Protein AF-A0A3D4PSI7-F1 (afdb_monomer_lite)

Secondary structure (DSSP, 8-state):
-HHHHHHHHHHTTS-BTTB--SS-HHHHHHHHHHHHHHHHHHHH-PPPPPPPPP-PPP--TT-HHHHHHHHHHHHHHHHHHHHHHHHHHHHHHHHHHHHHHHHHHHHHHHHHHHHHHHHHHHHTTTS-HHHHHHHHHHHHHHHHS-SSSHHHHHHHHHHHHHHHHHHHHHHHHHHHHHHHHHHHHHHTS----PPP-PPPPPP----PPPPP----------------

Structure (mmCIF, N/CA/C/O backbone):
data_AF-A0A3D4PSI7-F1
#
_entry.id   AF-A0A3D4PSI7-F1
#
loop_
_atom_site.group_PDB
_atom_site.id
_atom_site.type_symbol
_atom_site.label_atom_id
_atom_site.label_alt_id
_atom_site.label_comp_id
_atom_site.label_asym_id
_atom_site.label_entity_id
_atom_site.label_seq_id
_atom_site.pdbx_PDB_ins_code
_atom_site.Cartn_x
_atom_site.Cartn_y
_atom_site.Cartn_z
_atom_site.occupancy
_atom_site.B_iso_or_equiv
_atom_site.auth_seq_id
_atom_site.auth_comp_id
_atom_site.auth_asym_id
_atom_site.auth_atom_id
_atom_site.pdbx_PDB_model_num
ATOM 1 N N . ALA A 1 1 ? -0.618 -4.036 12.452 1.00 56.47 1 ALA A N 1
ATOM 2 C CA . ALA A 1 1 ? 0.729 -4.526 12.097 1.00 56.47 1 ALA A CA 1
ATOM 3 C C . ALA A 1 1 ? 1.081 -4.251 10.628 1.00 56.47 1 ALA A C 1
ATOM 5 O O . ALA A 1 1 ? 2.259 -4.139 10.325 1.00 56.47 1 ALA A O 1
ATOM 6 N N . ASP A 1 2 ? 0.106 -4.048 9.733 1.00 79.88 2 ASP A N 1
ATOM 7 C CA . ASP A 1 2 ? 0.377 -3.936 8.289 1.00 79.88 2 ASP A CA 1
ATOM 8 C C . ASP A 1 2 ? 0.838 -2.553 7.799 1.00 79.88 2 ASP A C 1
ATOM 10 O O . ASP A 1 2 ? 1.652 -2.469 6.886 1.00 79.88 2 ASP A O 1
ATOM 14 N N . ALA A 1 3 ? 0.403 -1.458 8.433 1.00 85.56 3 ALA A N 1
ATOM 15 C CA . ALA A 1 3 ? 0.731 -0.102 7.974 1.00 85.56 3 ALA A CA 1
ATOM 16 C C . ALA A 1 3 ? 2.243 0.205 7.989 1.00 85.56 3 ALA A C 1
ATOM 18 O O . ALA A 1 3 ? 2.723 0.932 7.127 1.00 85.56 3 ALA A O 1
ATOM 19 N N . ALA A 1 4 ? 3.001 -0.358 8.937 1.00 88.88 4 ALA A N 1
ATOM 20 C CA . ALA A 1 4 ? 4.453 -0.182 9.003 1.00 88.88 4 ALA A CA 1
ATOM 21 C C . ALA A 1 4 ? 5.169 -0.889 7.840 1.00 88.88 4 ALA A C 1
ATOM 23 O O . ALA A 1 4 ? 6.073 -0.317 7.240 1.00 88.88 4 ALA A O 1
ATOM 24 N N . LEU A 1 5 ? 4.718 -2.095 7.472 1.00 91.75 5 LEU A N 1
ATOM 25 C CA . LEU A 1 5 ? 5.251 -2.826 6.317 1.00 91.75 5 LEU A CA 1
ATOM 26 C C . LEU A 1 5 ? 5.015 -2.053 5.019 1.00 91.75 5 LEU A C 1
ATOM 28 O O . LEU A 1 5 ? 5.928 -1.913 4.208 1.00 91.75 5 LEU A O 1
ATOM 32 N N . ILE A 1 6 ? 3.808 -1.506 4.852 1.00 93.31 6 ILE A N 1
ATOM 33 C CA . ILE A 1 6 ? 3.487 -0.654 3.704 1.00 93.31 6 ILE A CA 1
ATOM 34 C C . ILE A 1 6 ? 4.344 0.604 3.712 1.00 93.31 6 ILE A C 1
ATOM 36 O O . ILE A 1 6 ? 4.914 0.948 2.683 1.00 93.31 6 ILE A O 1
ATOM 40 N N . ARG A 1 7 ? 4.521 1.249 4.869 1.00 94.69 7 ARG A N 1
ATOM 41 C CA . ARG A 1 7 ? 5.368 2.439 4.985 1.00 94.69 7 ARG A CA 1
ATOM 42 C C . ARG A 1 7 ? 6.807 2.182 4.539 1.00 94.69 7 ARG A C 1
ATOM 44 O O . ARG A 1 7 ? 7.380 3.020 3.842 1.00 94.69 7 ARG A O 1
ATOM 51 N N . THR A 1 8 ? 7.373 1.037 4.922 1.00 94.12 8 THR A N 1
ATOM 52 C CA . THR A 1 8 ? 8.700 0.600 4.471 1.00 94.12 8 THR A CA 1
ATOM 53 C C . THR A 1 8 ? 8.719 0.354 2.966 1.00 94.12 8 THR A C 1
ATOM 55 O O . THR A 1 8 ? 9.610 0.865 2.297 1.00 94.12 8 THR A O 1
ATOM 58 N N . ALA A 1 9 ? 7.733 -0.368 2.421 1.00 93.69 9 ALA A N 1
ATOM 59 C CA . ALA A 1 9 ? 7.654 -0.647 0.986 1.00 93.69 9 ALA A CA 1
ATOM 60 C C . ALA A 1 9 ? 7.571 0.641 0.150 1.00 93.69 9 ALA A C 1
ATOM 62 O O . ALA A 1 9 ? 8.340 0.789 -0.798 1.00 93.69 9 ALA A O 1
ATOM 63 N N . LEU A 1 10 ? 6.725 1.599 0.554 1.00 94.06 10 LEU A N 1
ATOM 64 C CA . LEU A 1 10 ? 6.628 2.924 -0.070 1.00 94.06 10 LEU A CA 1
ATOM 65 C C . LEU A 1 10 ? 7.972 3.658 -0.060 1.00 94.06 10 LEU A C 1
ATOM 67 O O . LEU A 1 10 ? 8.367 4.223 -1.072 1.00 94.06 10 LEU A O 1
ATOM 71 N N . GLY A 1 11 ? 8.713 3.592 1.051 1.00 93.19 11 GLY A N 1
ATOM 72 C CA . GLY A 1 11 ? 10.043 4.198 1.142 1.00 93.19 11 GLY A CA 1
ATOM 73 C C . GLY A 1 11 ? 11.009 3.693 0.067 1.00 93.19 11 GLY A C 1
ATOM 74 O O . GLY A 1 11 ? 11.809 4.476 -0.435 1.00 93.19 11 GLY A O 1
ATOM 75 N N . THR A 1 12 ? 10.892 2.424 -0.342 1.00 92.44 12 THR A N 1
ATOM 76 C CA . THR A 1 12 ? 11.763 1.836 -1.375 1.00 92.44 12 THR A CA 1
ATOM 77 C C . THR A 1 12 ? 11.431 2.243 -2.811 1.00 92.44 12 THR A C 1
ATOM 79 O O . THR A 1 12 ? 12.187 1.887 -3.708 1.00 92.44 12 THR A O 1
ATOM 82 N N . LEU A 1 13 ? 10.314 2.941 -3.033 1.00 92.38 13 LEU A N 1
ATOM 83 C CA . LEU A 1 13 ? 9.910 3.448 -4.352 1.00 92.38 13 LEU A CA 1
ATOM 84 C C . LEU A 1 13 ? 10.456 4.850 -4.641 1.00 92.38 13 LEU A C 1
ATOM 86 O O . LEU A 1 13 ? 10.337 5.334 -5.764 1.00 92.38 13 LEU A O 1
ATOM 90 N N . THR A 1 14 ? 11.012 5.504 -3.621 1.00 91.62 14 THR A N 1
ATOM 91 C CA . THR A 1 14 ? 11.607 6.836 -3.737 1.00 91.62 14 THR A CA 1
ATOM 92 C C . THR A 1 14 ? 12.876 6.769 -4.579 1.00 91.62 14 THR A C 1
ATOM 94 O O . THR A 1 14 ? 13.631 5.800 -4.487 1.00 91.62 14 THR A O 1
ATOM 97 N N . GLU A 1 15 ? 13.122 7.825 -5.348 1.00 86.19 15 GLU A N 1
ATOM 98 C CA . GLU A 1 15 ? 14.393 8.046 -6.032 1.00 86.19 15 GLU A CA 1
ATOM 99 C C . GLU A 1 15 ? 15.565 8.074 -5.038 1.00 86.19 15 GLU A C 1
ATOM 101 O O . GLU A 1 15 ? 15.442 8.546 -3.902 1.00 86.19 15 GLU A O 1
ATOM 106 N N . THR A 1 16 ? 16.709 7.561 -5.479 1.00 87.50 16 THR A N 1
ATOM 107 C CA . THR A 1 16 ? 17.983 7.577 -4.754 1.00 87.50 16 THR A CA 1
ATOM 108 C C . THR A 1 16 ? 19.111 7.896 -5.728 1.00 87.50 16 THR A C 1
ATOM 110 O O . THR A 1 16 ? 18.940 7.731 -6.931 1.00 87.50 16 THR A O 1
ATOM 113 N N . ASP A 1 17 ? 20.294 8.250 -5.224 1.00 79.75 17 ASP A N 1
ATOM 114 C CA . ASP A 1 17 ? 21.470 8.521 -6.070 1.00 79.75 17 ASP A CA 1
ATOM 115 C C . ASP A 1 17 ? 21.839 7.346 -7.003 1.00 79.75 17 ASP A C 1
ATOM 117 O O . ASP A 1 17 ? 22.504 7.534 -8.018 1.00 79.75 17 ASP A O 1
ATOM 121 N N . GLU A 1 18 ? 21.407 6.129 -6.661 1.00 79.12 18 GLU A N 1
ATOM 122 C CA . GLU A 1 18 ? 21.691 4.891 -7.394 1.00 79.12 18 GLU A CA 1
ATOM 123 C C . GLU A 1 18 ? 20.503 4.389 -8.234 1.00 79.12 18 GLU A C 1
ATOM 125 O O . GLU A 1 18 ? 20.641 3.392 -8.942 1.00 79.12 18 GLU A O 1
ATOM 130 N N . ARG A 1 19 ? 19.320 5.013 -8.129 1.00 80.69 19 ARG A N 1
ATOM 131 C CA . ARG A 1 19 ? 18.081 4.491 -8.724 1.00 80.69 19 ARG A CA 1
ATOM 132 C C . ARG A 1 19 ? 17.046 5.588 -8.969 1.00 80.69 19 ARG A C 1
ATOM 134 O O . ARG A 1 19 ? 16.676 6.296 -8.033 1.00 80.69 19 ARG A O 1
ATOM 141 N N . SER A 1 20 ? 16.495 5.616 -10.179 1.00 84.38 20 SER A N 1
ATOM 142 C CA . SER A 1 20 ? 15.325 6.420 -10.544 1.00 84.38 20 SER A CA 1
ATOM 143 C C . SER A 1 20 ? 14.089 6.102 -9.687 1.00 84.38 20 SER A C 1
ATOM 145 O O . SER A 1 20 ? 13.966 5.026 -9.097 1.00 84.38 20 SER A O 1
ATOM 147 N N . ALA A 1 21 ? 13.145 7.043 -9.614 1.00 88.44 21 ALA A N 1
ATOM 148 C CA . ALA A 1 21 ? 11.865 6.805 -8.950 1.00 88.44 21 ALA A CA 1
ATOM 149 C C . ALA A 1 21 ? 11.108 5.640 -9.614 1.00 88.44 21 ALA A C 1
ATOM 151 O O . ALA A 1 21 ? 11.014 5.573 -10.832 1.00 88.44 21 ALA A O 1
ATOM 152 N N . ALA A 1 22 ? 10.519 4.753 -8.807 1.00 92.00 22 ALA A N 1
ATOM 153 C CA . ALA A 1 22 ? 9.696 3.637 -9.292 1.00 92.00 22 ALA A CA 1
ATOM 154 C C . ALA A 1 22 ? 8.195 3.875 -9.042 1.00 92.00 22 ALA A C 1
ATOM 156 O O . ALA A 1 22 ? 7.418 2.929 -8.909 1.00 92.00 22 ALA A O 1
ATOM 157 N N . ALA A 1 23 ? 7.788 5.129 -8.864 1.00 94.75 23 ALA A N 1
ATOM 158 C CA . ALA A 1 23 ? 6.402 5.544 -8.703 1.00 94.75 23 ALA A CA 1
ATOM 159 C C . ALA A 1 23 ? 6.274 7.050 -8.963 1.00 94.75 23 ALA A C 1
ATOM 161 O O . ALA A 1 23 ? 7.229 7.804 -8.778 1.00 94.75 23 ALA A O 1
ATOM 162 N N . ASP A 1 24 ? 5.057 7.497 -9.284 1.00 93.75 24 ASP A N 1
ATOM 163 C CA . ASP A 1 24 ? 4.752 8.924 -9.387 1.00 93.75 24 ASP A CA 1
ATOM 164 C C . ASP A 1 24 ? 5.012 9.622 -8.032 1.00 93.75 24 ASP A C 1
ATOM 166 O O . ASP A 1 24 ? 4.416 9.221 -7.022 1.00 93.75 24 ASP A O 1
ATOM 170 N N . PRO A 1 25 ? 5.872 10.660 -7.970 1.00 93.50 25 PRO A N 1
ATOM 171 C CA . PRO A 1 25 ? 6.265 11.274 -6.702 1.00 93.50 25 PRO A CA 1
ATOM 172 C C . PRO A 1 25 ? 5.099 11.890 -5.924 1.00 93.50 25 PRO A C 1
ATOM 174 O O . PRO A 1 25 ? 5.062 11.814 -4.693 1.00 93.50 25 PRO A O 1
ATOM 177 N N . ALA A 1 26 ? 4.125 12.487 -6.620 1.00 94.31 26 ALA A N 1
ATOM 178 C CA . ALA A 1 26 ? 2.974 13.116 -5.979 1.00 94.31 26 ALA A CA 1
ATOM 179 C C . ALA A 1 26 ? 2.028 12.060 -5.386 1.00 94.31 26 ALA A C 1
ATOM 181 O O . ALA A 1 26 ? 1.588 12.189 -4.239 1.00 94.31 26 ALA A O 1
ATOM 182 N N . ALA A 1 27 ? 1.766 10.985 -6.129 1.00 95.62 27 ALA A N 1
ATOM 183 C CA . ALA A 1 27 ? 0.970 9.855 -5.673 1.00 95.62 27 ALA A CA 1
ATOM 184 C C . ALA A 1 27 ? 1.656 9.122 -4.506 1.00 95.62 27 ALA A C 1
ATOM 186 O O . ALA A 1 27 ? 0.996 8.789 -3.518 1.00 95.62 27 ALA A O 1
ATOM 187 N N . LEU A 1 28 ? 2.982 8.940 -4.563 1.00 95.69 28 LEU A N 1
ATOM 188 C CA . LEU A 1 28 ? 3.778 8.343 -3.486 1.00 95.69 28 LEU A CA 1
ATOM 189 C C . LEU A 1 28 ? 3.736 9.188 -2.203 1.00 95.69 28 LEU A C 1
ATOM 191 O O . LEU A 1 28 ? 3.547 8.646 -1.108 1.00 95.69 28 LEU A O 1
ATOM 195 N N . ALA A 1 29 ? 3.866 10.512 -2.318 1.00 95.25 29 ALA A N 1
ATOM 196 C CA . ALA A 1 29 ? 3.770 11.430 -1.184 1.00 95.25 29 ALA A CA 1
ATOM 197 C C . ALA A 1 29 ? 2.371 11.410 -0.541 1.00 95.25 29 ALA A C 1
ATOM 199 O O . ALA A 1 29 ? 2.248 11.378 0.689 1.00 95.25 29 ALA A O 1
ATOM 200 N N . ALA A 1 30 ? 1.315 11.373 -1.361 1.00 95.00 30 ALA A N 1
ATOM 201 C CA . ALA A 1 30 ? -0.064 11.260 -0.891 1.00 95.00 30 ALA A CA 1
ATOM 202 C C . ALA A 1 30 ? -0.315 9.926 -0.165 1.00 95.00 30 ALA A C 1
ATOM 204 O O . ALA A 1 30 ? -0.848 9.920 0.946 1.00 95.00 30 ALA A O 1
ATOM 205 N N . ALA A 1 31 ? 0.136 8.803 -0.735 1.00 96.12 31 ALA A N 1
ATOM 206 C CA . ALA A 1 31 ? 0.030 7.483 -0.112 1.00 96.12 31 ALA A CA 1
ATOM 207 C C . ALA A 1 31 ? 0.795 7.408 1.215 1.00 96.12 31 ALA A C 1
ATOM 209 O O . ALA A 1 31 ? 0.285 6.885 2.206 1.00 96.12 31 ALA A O 1
ATOM 210 N N . THR A 1 32 ? 1.999 7.979 1.255 1.00 96.19 32 THR A N 1
ATOM 211 C CA . THR A 1 32 ? 2.827 8.050 2.464 1.00 96.19 32 THR A CA 1
ATOM 212 C C . THR A 1 32 ? 2.128 8.845 3.564 1.00 96.19 32 THR A C 1
ATOM 214 O O . THR A 1 32 ? 2.002 8.361 4.687 1.00 96.19 32 THR A O 1
ATOM 217 N N . THR A 1 33 ? 1.583 10.015 3.223 1.00 95.75 33 THR A N 1
ATOM 218 C CA . THR A 1 33 ? 0.812 10.854 4.151 1.00 95.75 33 THR A CA 1
ATOM 219 C C . THR A 1 33 ? -0.437 10.130 4.658 1.00 95.75 33 THR A C 1
ATOM 221 O O . THR A 1 33 ? -0.765 10.224 5.838 1.00 95.75 33 THR A O 1
ATOM 224 N N . ALA A 1 34 ? -1.122 9.364 3.803 1.00 95.00 34 ALA A N 1
ATOM 225 C CA . ALA A 1 34 ? -2.276 8.561 4.203 1.00 95.00 34 ALA A CA 1
ATOM 226 C C . ALA A 1 34 ? -1.896 7.439 5.188 1.00 95.00 34 ALA A C 1
ATOM 228 O O . ALA A 1 34 ? -2.625 7.199 6.150 1.00 95.00 34 ALA A O 1
ATOM 229 N N . VAL A 1 35 ? -0.755 6.768 4.981 1.00 95.50 35 VAL A N 1
ATOM 230 C CA . VAL A 1 35 ? -0.234 5.753 5.914 1.00 95.50 35 VAL A CA 1
ATOM 231 C C . VAL A 1 35 ? 0.131 6.382 7.258 1.00 95.50 35 VAL A C 1
ATOM 233 O O . VAL A 1 35 ? -0.298 5.877 8.296 1.00 95.50 35 VAL A O 1
ATOM 236 N N . ASP A 1 36 ? 0.887 7.479 7.243 1.00 94.75 36 ASP A N 1
ATOM 237 C CA . ASP A 1 36 ? 1.349 8.156 8.458 1.00 94.75 36 ASP A CA 1
ATOM 238 C C . ASP A 1 36 ? 0.156 8.739 9.240 1.00 94.75 36 ASP A C 1
ATOM 240 O O . ASP A 1 36 ? 0.053 8.555 10.454 1.00 94.75 36 ASP A O 1
ATOM 244 N N . GLY A 1 37 ? -0.813 9.338 8.541 1.00 93.62 37 GLY A N 1
ATOM 245 C CA . GLY A 1 37 ? -2.059 9.834 9.127 1.00 93.62 37 GLY A CA 1
ATOM 246 C C . GLY A 1 37 ? -2.924 8.726 9.731 1.00 93.62 37 GLY A C 1
ATOM 247 O O . GLY A 1 37 ? -3.454 8.895 10.826 1.00 93.62 37 GLY A O 1
ATOM 248 N N . TYR A 1 38 ? -3.026 7.565 9.076 1.00 94.31 38 TYR A N 1
ATOM 249 C CA . TYR A 1 38 ? -3.733 6.407 9.631 1.00 94.31 38 TYR A CA 1
ATOM 250 C C . TYR A 1 38 ? -3.057 5.878 10.904 1.00 94.31 38 TYR A C 1
ATOM 252 O O . TYR A 1 38 ? -3.738 5.566 11.880 1.00 94.31 38 TYR A O 1
ATOM 260 N N . GLN A 1 39 ? -1.722 5.803 10.926 1.00 93.88 39 GLN A N 1
ATOM 261 C CA . GLN A 1 39 ? -0.978 5.386 12.117 1.00 93.88 39 GLN A CA 1
ATOM 262 C C . GLN A 1 39 ? -1.147 6.373 13.276 1.00 93.88 39 GLN A C 1
ATOM 264 O O . GLN A 1 39 ? -1.395 5.939 14.400 1.00 93.88 39 GLN A O 1
ATOM 269 N N . ALA A 1 40 ? -1.057 7.678 13.003 1.00 92.69 40 ALA A N 1
ATOM 270 C CA . ALA A 1 40 ? -1.271 8.719 14.004 1.00 92.69 40 ALA A CA 1
ATOM 271 C C . ALA A 1 40 ? -2.701 8.672 14.566 1.00 92.69 40 ALA A C 1
ATOM 273 O O . ALA A 1 40 ? -2.881 8.609 15.779 1.00 92.69 40 ALA A O 1
ATOM 274 N N . ALA A 1 41 ? -3.713 8.584 13.699 1.00 90.94 41 ALA A N 1
ATOM 275 C CA . ALA A 1 41 ? -5.111 8.517 14.117 1.00 90.94 41 ALA A CA 1
ATOM 276 C C . ALA A 1 41 ? -5.425 7.258 14.944 1.00 90.94 41 ALA A C 1
ATOM 278 O O . ALA A 1 41 ? -6.186 7.322 15.905 1.00 90.94 41 ALA A O 1
ATOM 279 N N . LEU A 1 42 ? -4.816 6.112 14.616 1.00 91.31 42 LEU A N 1
ATOM 280 C CA . LEU A 1 42 ? -4.928 4.908 15.443 1.00 91.31 42 LEU A CA 1
ATOM 281 C C . LEU A 1 42 ? -4.240 5.054 16.803 1.00 91.31 42 LEU A C 1
ATOM 283 O O . LEU A 1 42 ? -4.727 4.492 17.779 1.00 91.31 42 LEU A O 1
ATOM 287 N N . ALA A 1 43 ? -3.116 5.769 16.875 1.00 89.94 43 ALA A N 1
ATOM 288 C CA . ALA A 1 43 ? -2.425 6.023 18.137 1.00 89.94 43 ALA A CA 1
ATOM 289 C C . ALA A 1 43 ? -3.217 6.974 19.051 1.00 89.94 43 ALA A C 1
ATOM 291 O O . ALA A 1 43 ? -3.137 6.856 20.271 1.00 89.94 43 ALA A O 1
ATOM 292 N N . GLU A 1 44 ? -3.995 7.886 18.466 1.00 89.69 44 GLU A N 1
ATOM 293 C CA . GLU A 1 44 ? -4.881 8.812 19.180 1.00 89.69 44 GLU A CA 1
ATOM 294 C C . GLU A 1 44 ? -6.253 8.208 19.523 1.00 89.69 44 GLU A C 1
ATOM 296 O O . GLU A 1 44 ? -6.979 8.762 20.351 1.00 89.69 44 GLU A O 1
ATOM 301 N N . ALA A 1 45 ? -6.626 7.078 18.913 1.00 87.25 45 ALA A N 1
ATOM 302 C CA . ALA A 1 45 ? -7.912 6.436 19.152 1.00 87.25 45 ALA A CA 1
ATOM 303 C C . ALA A 1 45 ? -8.023 5.955 20.611 1.00 87.25 45 ALA A C 1
ATOM 305 O O . ALA A 1 45 ? -7.408 4.967 21.018 1.00 87.25 45 ALA A O 1
ATOM 306 N N . ALA A 1 46 ? -8.844 6.650 21.400 1.00 82.75 46 ALA A N 1
ATOM 307 C CA . ALA A 1 46 ? -9.118 6.282 22.781 1.00 82.75 46 ALA A CA 1
ATOM 308 C C . ALA A 1 46 ? -9.992 5.021 22.840 1.00 82.75 46 ALA A C 1
ATOM 310 O O . ALA A 1 46 ? -11.076 4.964 22.255 1.00 82.75 46 ALA A O 1
ATOM 311 N N . ILE A 1 47 ? -9.528 4.013 23.579 1.00 84.50 47 ILE A N 1
ATOM 312 C CA . ILE A 1 47 ? -10.350 2.861 23.947 1.00 84.50 47 ILE A CA 1
ATOM 313 C C . ILE A 1 47 ? -11.082 3.243 25.237 1.00 84.50 47 ILE A C 1
ATOM 315 O O . ILE A 1 47 ? -10.402 3.543 26.221 1.00 84.50 47 ILE A O 1
ATOM 319 N N . PRO A 1 48 ? -12.426 3.259 25.251 1.00 83.62 48 PRO A N 1
ATOM 320 C CA . PRO A 1 48 ? -13.170 3.602 26.455 1.00 83.62 48 PRO A CA 1
ATOM 321 C C . PRO A 1 48 ? -12.850 2.621 27.584 1.00 83.62 48 PRO A C 1
ATOM 323 O O . PRO A 1 48 ? -12.646 1.423 27.351 1.00 83.62 48 PRO A O 1
ATOM 326 N N . GLU A 1 49 ? -12.788 3.135 28.811 1.00 86.75 49 GLU A N 1
ATOM 327 C CA . GLU A 1 49 ? -12.539 2.303 29.983 1.00 86.75 49 GLU A CA 1
ATOM 328 C C . GLU A 1 49 ? -13.713 1.349 30.202 1.00 86.75 49 GLU A C 1
ATOM 330 O O . GLU A 1 49 ? -14.882 1.737 30.206 1.00 86.75 49 GLU A O 1
ATOM 335 N N . LEU A 1 50 ? -13.398 0.069 30.394 1.00 85.88 50 LEU A N 1
ATOM 336 C CA . LEU A 1 50 ? -14.415 -0.913 30.733 1.00 85.88 50 LEU A CA 1
ATOM 337 C C . LEU A 1 50 ? -14.905 -0.653 32.164 1.00 85.88 50 LEU A C 1
ATOM 339 O O . LEU A 1 50 ? -14.074 -0.560 33.075 1.00 85.88 50 LEU A O 1
ATOM 343 N N . PRO A 1 51 ? -16.230 -0.605 32.395 1.00 87.62 51 PRO A N 1
ATOM 344 C CA . PRO A 1 51 ? -16.768 -0.552 33.742 1.00 87.62 51 PRO A CA 1
ATOM 345 C C . PRO A 1 51 ? -16.225 -1.713 34.575 1.00 87.62 51 PRO A C 1
ATOM 347 O O . PRO A 1 51 ? -16.077 -2.836 34.082 1.00 87.62 51 PRO A O 1
ATOM 350 N N . ALA A 1 52 ? -15.951 -1.450 35.854 1.00 87.19 52 ALA A N 1
ATOM 351 C CA . ALA A 1 52 ? -15.535 -2.495 36.778 1.00 87.19 52 ALA A CA 1
ATOM 352 C C . ALA A 1 52 ? -16.553 -3.646 36.783 1.00 87.19 52 ALA A C 1
ATOM 354 O O . ALA A 1 52 ? -17.766 -3.417 36.725 1.00 87.19 52 ALA A O 1
ATOM 355 N N . ALA A 1 53 ? -16.048 -4.879 36.875 1.00 86.56 53 ALA A N 1
ATOM 356 C CA . ALA A 1 53 ? -16.895 -6.058 36.957 1.00 86.56 53 ALA A CA 1
ATOM 357 C C . ALA A 1 53 ? -17.901 -5.903 38.106 1.00 86.56 53 ALA A C 1
ATOM 359 O O . ALA A 1 53 ? -17.549 -5.481 39.209 1.00 86.56 53 ALA A O 1
ATOM 360 N N . TYR A 1 54 ? -19.166 -6.221 37.834 1.00 87.31 54 TYR A N 1
ATOM 361 C CA . TYR A 1 54 ? -20.200 -6.136 38.854 1.00 87.31 54 TYR A CA 1
ATOM 362 C C . TYR A 1 54 ? -19.970 -7.200 39.931 1.00 87.31 54 TYR A C 1
ATOM 364 O O . TYR A 1 54 ? -20.006 -8.399 39.651 1.00 87.31 54 TYR A O 1
ATOM 372 N N . GLU A 1 55 ? -19.805 -6.748 41.172 1.00 88.44 55 GLU A N 1
ATOM 373 C CA . GLU A 1 55 ? -19.808 -7.597 42.357 1.00 88.44 55 GLU A CA 1
ATOM 374 C C . GLU A 1 55 ? -21.093 -7.363 43.149 1.00 88.44 55 GLU A C 1
ATOM 376 O O . GLU A 1 55 ? -21.442 -6.235 43.507 1.00 88.44 55 GLU A O 1
ATOM 381 N N . ARG A 1 56 ? -21.824 -8.446 43.421 1.00 86.44 56 ARG A N 1
ATOM 382 C CA . ARG A 1 56 ? -23.062 -8.370 44.193 1.00 86.44 56 ARG A CA 1
ATOM 383 C C . ARG A 1 56 ? -22.733 -8.085 45.659 1.00 86.44 56 ARG A C 1
ATOM 385 O O . ARG A 1 56 ? -22.096 -8.905 46.315 1.00 86.44 56 ARG A O 1
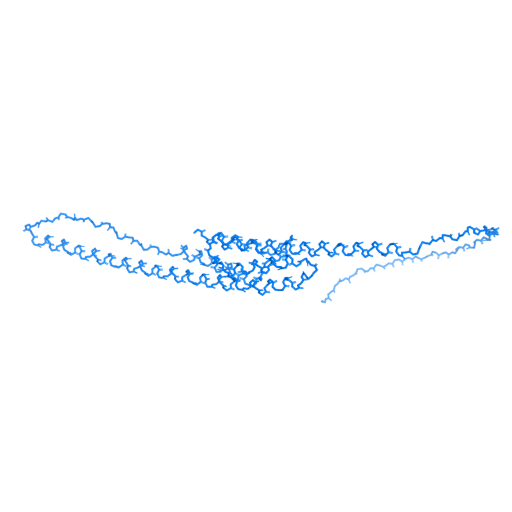ATOM 392 N N . GLY A 1 57 ? -23.210 -6.955 46.175 1.00 86.06 57 GLY A N 1
ATOM 393 C CA . GLY A 1 57 ? -23.136 -6.640 47.602 1.00 86.06 57 GLY A CA 1
ATOM 394 C C . GLY A 1 57 ? -24.011 -7.563 48.460 1.00 86.06 57 GLY A C 1
ATOM 395 O O . GLY A 1 57 ? -24.896 -8.259 47.956 1.00 86.06 57 GLY A O 1
ATOM 396 N N . SER A 1 58 ? -23.785 -7.559 49.774 1.00 86.94 58 SER A N 1
ATOM 397 C CA . SER A 1 58 ? -24.684 -8.217 50.728 1.00 86.94 58 SER A CA 1
ATOM 398 C C . SER A 1 58 ? -26.036 -7.503 50.765 1.00 86.94 58 SER A C 1
ATOM 400 O O . SER A 1 58 ? -26.069 -6.281 50.902 1.00 86.94 58 SER A O 1
ATOM 402 N N . VAL A 1 59 ? -27.133 -8.258 50.697 1.00 89.06 59 VAL A N 1
ATOM 403 C CA . VAL A 1 59 ? -28.504 -7.735 50.790 1.00 89.06 59 VAL A CA 1
ATOM 404 C C . VAL A 1 59 ? -29.169 -8.335 52.023 1.00 89.06 59 VAL A C 1
ATOM 406 O O . VAL A 1 59 ? -29.169 -9.555 52.181 1.00 89.06 59 VAL A O 1
ATOM 409 N N . ASP A 1 60 ? -29.728 -7.494 52.890 1.00 90.44 60 ASP A N 1
ATOM 410 C CA . ASP A 1 60 ? -30.598 -7.950 53.974 1.00 90.44 60 ASP A CA 1
ATOM 411 C C . ASP A 1 60 ? -32.014 -8.155 53.427 1.00 90.44 60 ASP A C 1
ATOM 413 O O . ASP A 1 60 ? -32.779 -7.209 53.245 1.00 90.44 60 ASP A O 1
ATOM 417 N N . GLU A 1 61 ? -32.368 -9.410 53.159 1.00 86.56 61 GLU A N 1
ATOM 418 C CA . GLU A 1 61 ? -33.675 -9.787 52.608 1.00 86.56 61 GLU A CA 1
ATOM 419 C C . GLU A 1 61 ? -34.843 -9.486 53.567 1.00 86.56 61 GLU A C 1
ATOM 421 O O . GLU A 1 61 ? -35.989 -9.387 53.127 1.00 86.56 61 GLU A O 1
ATOM 426 N N . GLY A 1 62 ? -34.570 -9.299 54.865 1.00 91.00 62 GLY A N 1
ATOM 427 C CA . GLY A 1 62 ? -35.562 -8.859 55.849 1.00 91.00 62 GLY A CA 1
ATOM 428 C C . GLY A 1 62 ? -35.875 -7.361 55.778 1.00 91.00 62 GLY A C 1
ATOM 429 O O . GLY A 1 62 ? -36.833 -6.905 56.407 1.00 91.00 62 GLY A O 1
ATOM 430 N N . SER A 1 63 ? -35.097 -6.596 55.006 1.00 93.44 63 SER A N 1
ATOM 431 C CA . SER A 1 63 ? -35.199 -5.147 54.889 1.00 93.44 63 SER A CA 1
ATOM 432 C C . SER A 1 63 ? -35.521 -4.717 53.458 1.00 93.44 63 SER A C 1
ATOM 434 O O . SER A 1 63 ? -34.689 -4.775 52.552 1.00 93.44 63 SER A O 1
ATOM 436 N N . LEU A 1 64 ? -36.732 -4.189 53.252 1.00 93.06 64 LEU A N 1
ATOM 437 C CA . LEU A 1 64 ? -37.145 -3.646 51.952 1.00 93.06 64 LEU A CA 1
ATOM 438 C C . LEU A 1 64 ? -36.255 -2.482 51.486 1.00 93.06 64 LEU A C 1
ATOM 440 O O . LEU A 1 64 ? -36.086 -2.307 50.282 1.00 93.06 64 LEU A O 1
ATOM 444 N N . SER A 1 65 ? -35.669 -1.710 52.410 1.00 92.38 65 SER A N 1
ATOM 445 C CA . SER A 1 65 ? -34.737 -0.640 52.038 1.00 92.38 65 SER A CA 1
ATOM 446 C C . SER A 1 65 ? -33.424 -1.202 51.496 1.00 92.38 65 SER A C 1
ATOM 448 O O . SER A 1 65 ? -32.935 -0.702 50.491 1.00 92.38 65 SER A O 1
ATOM 450 N N . SER A 1 66 ? -32.901 -2.285 52.088 1.00 92.12 66 SER A N 1
ATOM 451 C CA . SER A 1 66 ? -31.677 -2.942 51.606 1.00 92.12 66 SER A CA 1
ATOM 452 C C . SER A 1 66 ? -31.867 -3.547 50.212 1.00 92.12 66 SER A C 1
ATOM 454 O O . SER A 1 66 ? -30.993 -3.426 49.356 1.00 92.12 66 SER A O 1
ATOM 456 N N . VAL A 1 67 ? -33.030 -4.152 49.950 1.00 90.94 67 VAL A N 1
ATOM 457 C CA . VAL A 1 67 ? -33.380 -4.646 48.609 1.00 90.94 67 VAL A CA 1
ATOM 458 C C . VAL A 1 67 ? -33.510 -3.492 47.608 1.00 90.94 67 VAL A C 1
ATOM 460 O O . VAL A 1 67 ? -33.019 -3.614 46.488 1.00 90.94 67 VAL A O 1
ATOM 463 N N . GLY A 1 68 ? -34.132 -2.375 48.005 1.00 91.56 68 GLY A N 1
ATOM 464 C CA . GLY A 1 68 ? -34.246 -1.171 47.175 1.00 91.56 68 GLY A CA 1
ATOM 465 C C . GLY A 1 68 ? -32.882 -0.606 46.769 1.00 91.56 68 GLY A C 1
ATOM 466 O O . GLY A 1 68 ? -32.613 -0.464 45.581 1.00 91.56 68 GLY A O 1
ATOM 467 N N . GLU A 1 69 ? -31.983 -0.404 47.736 1.00 92.31 69 GLU A N 1
ATOM 468 C CA . GLU A 1 69 ? -30.611 0.063 47.484 1.00 92.31 69 GLU A CA 1
ATOM 469 C C . GLU A 1 69 ? -29.847 -0.871 46.534 1.00 92.31 69 GLU A C 1
ATOM 471 O O . GLU A 1 69 ? -29.149 -0.418 45.626 1.00 92.31 69 GLU A O 1
ATOM 476 N N . ALA A 1 70 ? -30.001 -2.188 46.698 1.00 90.62 70 ALA A N 1
ATOM 477 C CA . ALA A 1 70 ? -29.364 -3.160 45.815 1.00 90.62 70 ALA A CA 1
ATOM 478 C C . ALA A 1 70 ? -29.881 -3.070 44.368 1.00 90.62 70 ALA A C 1
ATOM 480 O O . ALA A 1 70 ? -29.094 -3.222 43.430 1.00 90.62 70 ALA A O 1
ATOM 481 N N . ILE A 1 71 ? -31.181 -2.819 44.176 1.00 92.12 71 ILE A N 1
ATOM 482 C CA . ILE A 1 71 ? -31.779 -2.609 42.851 1.00 92.12 71 ILE A CA 1
ATOM 483 C C . ILE A 1 71 ? -31.239 -1.321 42.224 1.00 92.12 71 ILE A C 1
ATOM 485 O O . ILE A 1 71 ? -30.826 -1.356 41.065 1.00 92.12 71 ILE A O 1
ATOM 489 N N . ASP A 1 72 ? -31.180 -0.224 42.980 1.00 93.06 72 ASP A N 1
ATOM 490 C CA . ASP A 1 72 ? -30.681 1.066 42.490 1.00 93.06 72 ASP A CA 1
ATOM 491 C C . ASP A 1 72 ? -29.215 0.965 42.038 1.00 93.06 72 ASP A C 1
ATOM 493 O O . ASP A 1 72 ? -28.853 1.438 40.959 1.00 93.06 72 ASP A O 1
ATOM 497 N N . ILE A 1 73 ? -28.373 0.259 42.803 1.00 91.69 73 ILE A N 1
ATOM 498 C CA . ILE A 1 73 ? -26.973 -0.002 42.431 1.00 91.69 73 ILE A CA 1
ATOM 499 C C . ILE A 1 73 ? -26.888 -0.786 41.117 1.00 91.69 73 ILE A C 1
ATOM 501 O O . ILE A 1 73 ? -26.073 -0.458 40.253 1.00 91.69 73 ILE A O 1
ATOM 505 N N . VAL A 1 74 ? -27.712 -1.824 40.944 1.00 92.75 74 VAL A N 1
ATOM 506 C CA . VAL A 1 74 ? -27.737 -2.611 39.700 1.00 92.75 74 VAL A CA 1
ATOM 507 C C . VAL A 1 74 ? -28.187 -1.753 38.518 1.00 92.75 74 VAL A C 1
ATOM 509 O O . VAL A 1 74 ? -27.571 -1.828 37.458 1.00 92.75 74 VAL A O 1
ATOM 512 N N . GLN A 1 75 ? -29.214 -0.917 38.689 1.00 93.25 75 GLN A N 1
ATOM 513 C CA . GLN A 1 75 ? -29.692 -0.015 37.636 1.00 93.25 75 GLN A CA 1
ATOM 514 C C . GLN A 1 75 ? -28.623 1.003 37.224 1.00 93.25 75 GLN A C 1
ATOM 516 O O . GLN A 1 75 ? -28.409 1.223 36.028 1.00 93.25 75 GLN A O 1
ATOM 521 N N . GLN A 1 76 ? -27.893 1.568 38.190 1.00 91.62 76 GLN A N 1
ATOM 522 C CA . GLN A 1 76 ? -26.763 2.444 37.892 1.00 91.62 76 GLN A CA 1
ATOM 523 C C . GLN A 1 76 ? -25.681 1.696 37.106 1.00 91.62 76 GLN A C 1
ATOM 525 O O . GLN A 1 76 ? -25.202 2.192 36.092 1.00 91.62 76 GLN A O 1
ATOM 530 N N . LYS A 1 77 ? -25.344 0.464 37.507 1.00 90.81 77 LYS A N 1
ATOM 531 C CA . LYS A 1 77 ? -24.344 -0.353 36.804 1.00 90.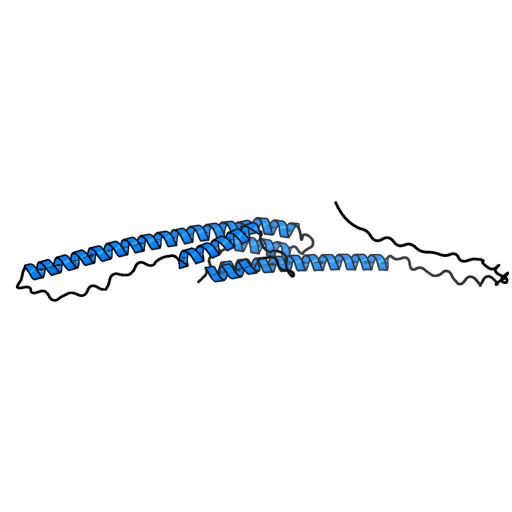81 77 LYS A CA 1
ATOM 532 C C . LYS A 1 77 ? -24.761 -0.723 35.384 1.00 90.81 77 LYS A C 1
ATOM 534 O O . LYS A 1 77 ? -23.909 -0.748 34.504 1.00 90.81 77 LYS A O 1
ATOM 539 N N . MET A 1 78 ? -26.046 -0.983 35.147 1.00 91.69 78 MET A N 1
ATOM 540 C CA . MET A 1 78 ? -26.570 -1.175 33.791 1.00 91.69 78 MET A CA 1
ATOM 541 C C . MET A 1 78 ? -26.390 0.089 32.945 1.00 91.69 78 MET A C 1
ATOM 543 O O . MET A 1 78 ? -25.912 -0.004 31.820 1.00 91.69 78 MET A O 1
ATOM 547 N N . THR A 1 79 ? -26.676 1.262 33.517 1.00 93.50 79 THR A N 1
ATOM 548 C CA . THR A 1 79 ? -26.481 2.555 32.840 1.00 93.50 79 THR A CA 1
ATOM 549 C C . THR A 1 79 ? -25.008 2.797 32.491 1.00 93.50 79 THR A C 1
ATOM 551 O O . THR A 1 79 ? -24.706 3.185 31.365 1.00 93.50 79 THR A O 1
ATOM 554 N N . ASP A 1 80 ? -24.086 2.511 33.418 1.00 90.88 80 ASP A N 1
ATOM 555 C CA . ASP A 1 80 ? -22.638 2.628 33.184 1.00 90.88 80 ASP A CA 1
ATOM 556 C C . ASP A 1 80 ? -22.180 1.711 32.025 1.00 90.88 80 ASP A C 1
ATOM 558 O O . ASP A 1 80 ? -21.373 2.106 31.183 1.00 90.88 80 ASP A O 1
ATOM 562 N N . VAL A 1 81 ? -22.705 0.479 31.963 1.00 92.00 81 VAL A N 1
ATOM 563 C CA . VAL A 1 81 ? -22.398 -0.489 30.894 1.00 92.00 81 VAL A CA 1
ATOM 564 C C . VAL A 1 81 ? -22.956 -0.044 29.547 1.00 92.00 81 VAL A C 1
ATOM 566 O O . VAL A 1 81 ? -22.254 -0.154 28.540 1.00 92.00 81 VAL A O 1
ATOM 569 N N . ASP A 1 82 ? -24.186 0.464 29.512 1.00 93.19 82 ASP A N 1
ATOM 570 C CA . ASP A 1 82 ? -24.802 0.953 28.279 1.00 93.19 82 ASP A CA 1
ATOM 571 C C . ASP A 1 82 ? -24.029 2.150 27.708 1.00 93.19 82 ASP A C 1
ATOM 573 O O . ASP A 1 82 ? -23.740 2.165 26.507 1.00 93.19 82 ASP A O 1
ATOM 577 N N . ALA A 1 83 ? -23.607 3.085 28.567 1.00 91.25 83 ALA A N 1
ATOM 578 C CA . ALA A 1 83 ? -22.766 4.216 28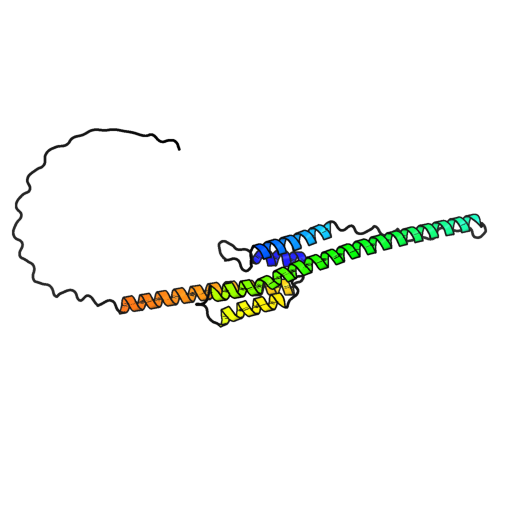.182 1.00 91.25 83 ALA A CA 1
ATOM 579 C C . ALA A 1 83 ? -21.416 3.753 27.605 1.00 91.25 83 ALA A C 1
ATOM 581 O O . ALA A 1 83 ? -21.056 4.130 26.489 1.00 91.25 83 ALA A O 1
ATOM 582 N N . ALA A 1 84 ? -20.707 2.852 28.295 1.00 91.19 84 ALA A N 1
ATOM 583 C CA . ALA A 1 84 ? -19.437 2.311 27.802 1.00 91.19 84 ALA A CA 1
ATOM 584 C C . ALA A 1 84 ? -19.599 1.540 26.476 1.00 91.19 84 ALA A C 1
ATOM 586 O O . ALA A 1 84 ? -18.739 1.596 25.593 1.00 91.19 84 ALA A O 1
ATOM 587 N N . ALA A 1 85 ? -20.715 0.827 26.295 1.00 91.38 85 ALA A N 1
ATOM 588 C CA . ALA A 1 85 ? -21.015 0.140 25.044 1.00 91.38 85 ALA A CA 1
ATOM 589 C C . ALA A 1 85 ? -21.289 1.122 23.891 1.00 91.38 85 ALA A C 1
ATOM 591 O O . ALA A 1 85 ? -20.933 0.836 22.745 1.00 91.38 85 ALA A O 1
ATOM 592 N N . GLU A 1 86 ? -21.932 2.260 24.154 1.00 93.38 86 GLU A N 1
ATOM 593 C CA . GLU A 1 86 ? -22.137 3.329 23.171 1.00 93.38 86 GLU A CA 1
ATOM 594 C C . GLU A 1 86 ? -20.818 4.001 22.770 1.00 93.38 86 GLU A C 1
ATOM 596 O O . GLU A 1 86 ? -20.539 4.142 21.573 1.00 93.38 86 GLU A O 1
ATOM 601 N N . GLU A 1 87 ? -19.959 4.311 23.740 1.00 92.62 87 GLU A N 1
ATOM 602 C CA . GLU A 1 87 ? -18.614 4.834 23.482 1.00 92.62 87 GLU A CA 1
ATOM 603 C C . GLU A 1 87 ? -17.787 3.855 22.642 1.00 92.62 87 GLU A C 1
ATOM 605 O O . GLU A 1 87 ? -17.174 4.247 21.647 1.00 92.62 87 GLU A O 1
ATOM 610 N N . LEU A 1 88 ? -17.835 2.555 22.958 1.00 92.38 88 LEU A N 1
ATOM 611 C CA . LEU A 1 88 ? -17.112 1.535 22.199 1.00 92.38 88 LEU A CA 1
ATOM 612 C C . LEU A 1 88 ? -17.623 1.415 20.757 1.00 92.38 88 LEU A C 1
ATOM 614 O O . LEU A 1 88 ? -16.827 1.259 19.828 1.00 92.38 88 LEU A O 1
ATOM 618 N N . ARG A 1 89 ? -18.942 1.497 20.538 1.00 94.00 89 ARG A N 1
ATOM 619 C CA . ARG A 1 89 ? -19.522 1.516 19.181 1.00 94.00 89 ARG A CA 1
ATOM 620 C C . ARG A 1 89 ? -19.074 2.749 18.403 1.00 94.00 89 ARG A C 1
ATOM 622 O O . ARG A 1 89 ? -18.771 2.633 17.214 1.00 94.00 89 ARG A O 1
ATOM 629 N N . THR A 1 90 ? -18.997 3.899 19.065 1.00 92.62 90 THR A N 1
ATOM 630 C CA . THR A 1 90 ? -18.514 5.150 18.471 1.00 92.62 90 THR A CA 1
ATOM 631 C C . THR A 1 90 ? -17.042 5.036 18.079 1.00 92.62 90 THR A C 1
ATOM 633 O O . THR A 1 90 ? -16.700 5.286 16.924 1.00 92.62 90 THR A O 1
ATOM 636 N N . ALA A 1 91 ? -16.187 4.557 18.988 1.00 91.06 91 ALA A N 1
ATOM 637 C CA . ALA A 1 91 ? -14.767 4.330 18.724 1.00 91.06 91 ALA A CA 1
ATOM 638 C C . ALA A 1 91 ? -14.554 3.340 17.569 1.00 91.06 91 ALA A C 1
ATOM 640 O O . ALA A 1 91 ? -13.773 3.601 16.654 1.00 91.06 91 ALA A O 1
ATOM 641 N N . ARG A 1 92 ? -15.309 2.233 17.546 1.00 93.81 92 ARG A N 1
ATOM 642 C CA . ARG A 1 92 ? -15.275 1.274 16.434 1.00 93.81 92 ARG A CA 1
ATOM 643 C C . ARG A 1 92 ? -15.665 1.922 15.106 1.00 93.81 92 ARG A C 1
ATOM 645 O O . ARG A 1 92 ? -14.970 1.722 14.118 1.00 93.81 92 ARG A O 1
ATOM 652 N N . THR A 1 93 ? -16.745 2.701 15.085 1.00 93.94 93 THR A N 1
ATOM 653 C CA . THR A 1 93 ? -17.210 3.393 13.872 1.00 93.94 93 THR A CA 1
ATOM 654 C C . THR A 1 93 ? -16.148 4.358 13.345 1.00 93.94 93 THR A C 1
ATOM 656 O O . THR A 1 93 ? -15.902 4.405 12.142 1.00 93.94 93 THR A O 1
ATOM 659 N N . ALA A 1 94 ? -15.469 5.083 14.239 1.00 91.06 94 ALA A N 1
ATOM 660 C CA . ALA A 1 94 ? -14.367 5.966 13.870 1.00 91.06 94 ALA A CA 1
ATOM 661 C C . ALA A 1 94 ? -13.185 5.190 13.260 1.00 91.06 94 ALA A C 1
ATOM 663 O O . ALA A 1 94 ? -12.672 5.575 12.212 1.00 91.06 94 ALA A O 1
ATOM 664 N N . VAL A 1 95 ? -12.787 4.066 13.866 1.00 92.31 95 VAL A N 1
ATOM 665 C CA . VAL A 1 95 ? -11.714 3.196 13.347 1.00 92.31 95 VAL A CA 1
ATOM 666 C C . VAL A 1 95 ? -12.077 2.597 11.984 1.00 92.31 95 VAL A C 1
ATOM 668 O O . VAL A 1 95 ? -11.236 2.563 11.085 1.00 92.31 95 VAL A O 1
ATOM 671 N N . ASP A 1 96 ? -13.322 2.155 11.803 1.00 94.12 96 ASP A N 1
ATOM 672 C CA . ASP A 1 96 ? -13.798 1.606 10.531 1.00 94.12 96 ASP A CA 1
ATOM 673 C C . ASP A 1 96 ? -13.768 2.680 9.422 1.00 94.12 96 ASP A C 1
ATOM 675 O O . ASP A 1 96 ? -13.263 2.415 8.328 1.00 94.12 96 ASP A O 1
ATOM 679 N N . ALA A 1 97 ? -14.185 3.916 9.721 1.00 92.88 97 ALA A N 1
ATOM 680 C CA . ALA A 1 97 ? -14.110 5.045 8.787 1.00 92.88 97 ALA A CA 1
ATOM 681 C C . ALA A 1 97 ? -12.661 5.449 8.441 1.00 92.88 97 ALA A C 1
ATOM 683 O O . ALA A 1 97 ? -12.348 5.755 7.283 1.00 92.88 97 ALA A O 1
ATOM 684 N N . LEU A 1 98 ? -11.752 5.415 9.425 1.00 93.19 98 LEU A N 1
ATOM 685 C CA . LEU A 1 98 ? -10.317 5.628 9.204 1.00 93.19 98 LEU A CA 1
ATOM 686 C C . LEU A 1 98 ? -9.746 4.573 8.256 1.00 93.19 98 LEU A C 1
ATOM 688 O O . LEU A 1 98 ? -9.022 4.908 7.317 1.00 93.19 98 LEU A O 1
ATOM 692 N N . LYS A 1 99 ? -10.097 3.301 8.475 1.00 93.81 99 LYS A N 1
ATOM 693 C CA . LYS A 1 99 ? -9.665 2.194 7.622 1.00 93.81 99 LYS A CA 1
ATOM 694 C C . LYS A 1 99 ? -10.188 2.350 6.197 1.00 93.81 99 LYS A C 1
ATOM 696 O O . LYS A 1 99 ? -9.410 2.175 5.265 1.00 93.81 99 LYS A O 1
ATOM 701 N N . GLU A 1 100 ? -11.464 2.685 6.020 1.00 94.88 100 GLU A N 1
ATOM 702 C CA . GLU A 1 100 ? -12.061 2.909 4.698 1.00 94.88 100 GLU A CA 1
ATOM 703 C C . GLU A 1 100 ? -11.313 4.011 3.937 1.00 94.88 100 GLU A C 1
ATOM 705 O O . GLU A 1 100 ? -10.813 3.769 2.835 1.00 94.88 100 GLU A O 1
ATOM 710 N N . THR A 1 101 ? -11.125 5.170 4.576 1.00 93.81 101 THR A N 1
ATOM 711 C CA . THR A 1 101 ? -10.390 6.311 4.007 1.00 93.81 101 THR A CA 1
ATOM 712 C C . THR A 1 101 ? -8.963 5.922 3.620 1.00 93.81 101 THR A C 1
ATOM 714 O O . THR A 1 101 ? -8.528 6.175 2.496 1.00 93.81 101 THR A O 1
ATOM 717 N N . TYR A 1 102 ? -8.245 5.252 4.523 1.00 94.19 102 TYR A N 1
ATOM 718 C CA . TYR A 1 102 ? -6.893 4.754 4.283 1.00 94.19 102 TYR A CA 1
ATOM 719 C C . TYR A 1 102 ? -6.832 3.807 3.075 1.00 94.19 102 TYR A C 1
ATOM 721 O O . TYR A 1 102 ? -6.001 3.981 2.182 1.00 94.19 102 TYR A O 1
ATOM 729 N N . THR A 1 103 ? -7.740 2.830 2.997 1.00 95.50 103 THR A N 1
ATOM 730 C CA . THR A 1 103 ? -7.771 1.877 1.879 1.00 95.50 103 THR A CA 1
ATOM 731 C C . THR A 1 103 ? -8.144 2.523 0.547 1.00 95.50 103 THR A C 1
ATOM 733 O O . THR A 1 103 ? -7.592 2.134 -0.479 1.00 95.50 103 THR A O 1
ATOM 736 N N . ALA A 1 104 ? -9.013 3.537 0.547 1.00 95.75 104 ALA A N 1
ATOM 737 C CA . ALA A 1 104 ? -9.376 4.280 -0.658 1.00 95.75 104 ALA A CA 1
ATOM 738 C C . ALA A 1 104 ? -8.195 5.100 -1.211 1.00 95.75 104 ALA A C 1
ATOM 740 O O . ALA A 1 104 ? -7.967 5.127 -2.424 1.00 95.75 104 ALA A O 1
ATOM 741 N N . GLN A 1 105 ? -7.400 5.718 -0.330 1.00 96.12 105 GLN A N 1
ATOM 742 C CA . GLN A 1 105 ? -6.178 6.430 -0.722 1.00 96.12 105 GLN A CA 1
ATOM 743 C C . GLN A 1 105 ? -5.140 5.473 -1.318 1.00 96.12 105 GLN A C 1
ATOM 745 O O . GLN A 1 105 ? -4.579 5.744 -2.378 1.00 96.12 105 GLN A O 1
ATOM 750 N N . LEU A 1 106 ? -4.946 4.307 -0.697 1.00 96.88 106 LEU A N 1
ATOM 751 C CA . LEU A 1 106 ? -4.063 3.278 -1.244 1.00 96.88 106 LEU A CA 1
ATOM 752 C C . LEU A 1 106 ? -4.547 2.718 -2.587 1.00 96.88 106 LEU A C 1
ATOM 754 O O . LEU A 1 106 ? -3.724 2.443 -3.452 1.00 96.88 106 LEU A O 1
ATOM 758 N N . ALA A 1 107 ? -5.856 2.567 -2.791 1.00 97.19 107 ALA A N 1
ATOM 759 C CA . ALA A 1 107 ? -6.402 2.156 -4.084 1.00 97.19 107 ALA A CA 1
ATOM 760 C C . ALA A 1 107 ? -6.180 3.226 -5.167 1.00 97.19 107 ALA A C 1
ATOM 762 O O . ALA A 1 107 ? -5.855 2.901 -6.306 1.00 97.19 107 ALA A O 1
ATOM 763 N N . THR A 1 108 ? -6.304 4.507 -4.809 1.00 97.38 108 THR A N 1
ATOM 764 C CA . THR A 1 108 ? -5.979 5.624 -5.712 1.00 97.38 108 THR A CA 1
ATOM 765 C C . THR A 1 108 ? -4.507 5.585 -6.120 1.00 97.38 108 THR A C 1
ATOM 767 O O . THR A 1 108 ? -4.204 5.679 -7.306 1.00 97.38 108 THR A O 1
ATOM 770 N N . PHE A 1 109 ? -3.609 5.362 -5.158 1.00 98.06 109 PHE A N 1
ATOM 771 C CA . PHE A 1 109 ? -2.184 5.161 -5.420 1.00 98.06 109 PHE A CA 1
ATOM 772 C C . PHE A 1 109 ? -1.914 3.924 -6.287 1.00 98.06 109 PHE A C 1
ATOM 774 O O . PHE A 1 109 ? -1.153 4.001 -7.240 1.00 98.06 109 PHE A O 1
ATOM 781 N N . ALA A 1 110 ? -2.577 2.793 -6.036 1.00 98.00 110 ALA A N 1
ATOM 782 C CA . ALA A 1 110 ? -2.417 1.590 -6.855 1.00 98.00 110 ALA A CA 1
ATOM 783 C C . ALA A 1 110 ? -2.744 1.847 -8.338 1.00 98.00 110 ALA A C 1
ATOM 785 O O . ALA A 1 110 ? -2.031 1.378 -9.221 1.00 98.00 110 ALA A O 1
ATOM 786 N N . ASN A 1 111 ? -3.778 2.643 -8.619 1.00 97.75 111 ASN A N 1
ATOM 787 C CA . ASN A 1 111 ? -4.175 2.975 -9.988 1.00 97.75 111 ASN A CA 1
ATOM 788 C C . ASN A 1 111 ? -3.173 3.884 -10.724 1.00 97.75 111 ASN A C 1
ATOM 790 O O . ASN A 1 111 ? -3.155 3.872 -11.954 1.00 97.75 111 ASN A O 1
ATOM 794 N N . SER A 1 112 ? -2.321 4.650 -10.026 1.00 97.88 112 SER A N 1
ATOM 795 C CA . SER A 1 112 ? -1.317 5.489 -10.702 1.00 97.88 112 SER A CA 1
ATOM 796 C C . SER A 1 112 ? -0.210 4.666 -11.365 1.00 97.88 112 SER A C 1
ATOM 798 O O . SER A 1 112 ? 0.415 5.140 -12.314 1.00 97.88 112 SER A O 1
ATOM 800 N N . PHE A 1 113 ? 0.006 3.420 -10.922 1.00 98.00 113 PHE A N 1
ATOM 801 C CA . PHE A 1 113 ? 1.026 2.533 -11.488 1.00 98.00 113 PHE A CA 1
ATOM 802 C C . PHE A 1 113 ? 0.755 2.157 -12.940 1.00 98.00 113 PHE A C 1
ATOM 804 O O . PHE A 1 113 ? 1.705 1.953 -13.679 1.00 98.00 113 PHE A O 1
ATOM 811 N N . THR A 1 114 ? -0.503 2.091 -13.384 1.00 97.69 114 THR A N 1
ATOM 812 C CA . THR A 1 114 ? -0.799 1.778 -14.791 1.00 97.69 114 THR A CA 1
ATOM 813 C C . THR A 1 114 ? -0.268 2.863 -15.726 1.00 97.69 114 THR A C 1
ATOM 815 O O . THR A 1 114 ? 0.380 2.551 -16.720 1.00 97.69 114 THR A O 1
ATOM 818 N N . THR A 1 115 ? -0.501 4.135 -15.392 1.00 97.00 115 THR A N 1
ATOM 819 C CA . THR A 1 115 ? 0.006 5.265 -16.182 1.00 97.00 115 THR A CA 1
ATOM 820 C C . THR A 1 115 ? 1.525 5.366 -16.093 1.00 97.00 115 THR A C 1
ATOM 822 O O . THR A 1 115 ? 2.178 5.560 -17.112 1.00 97.00 115 THR A O 1
ATOM 825 N N . HIS A 1 116 ? 2.093 5.190 -14.897 1.00 97.44 116 HIS A N 1
ATOM 826 C CA . HIS A 1 116 ? 3.543 5.218 -14.711 1.00 97.44 116 HIS A CA 1
ATOM 827 C C . HIS A 1 116 ? 4.244 4.100 -15.490 1.00 97.44 116 HIS A C 1
ATOM 829 O O . HIS A 1 116 ? 5.219 4.356 -16.180 1.00 97.44 116 HIS A O 1
ATOM 835 N N . ALA A 1 117 ? 3.733 2.870 -15.427 1.00 98.00 117 ALA A N 1
ATOM 836 C CA . ALA A 1 117 ? 4.287 1.734 -16.156 1.00 98.00 117 ALA A CA 1
ATOM 837 C C . ALA A 1 117 ? 4.263 1.952 -17.671 1.00 98.00 117 ALA A C 1
ATOM 839 O O . ALA A 1 117 ? 5.212 1.585 -18.353 1.00 98.00 117 ALA A O 1
ATOM 840 N N . ALA A 1 118 ? 3.195 2.561 -18.197 1.00 98.12 118 ALA A N 1
ATOM 841 C CA . ALA A 1 118 ? 3.117 2.902 -19.612 1.00 98.12 118 ALA A CA 1
ATOM 842 C C . ALA A 1 118 ? 4.192 3.924 -20.016 1.00 98.12 118 ALA A C 1
ATOM 844 O O . ALA A 1 118 ? 4.817 3.745 -21.056 1.00 98.12 118 ALA A O 1
ATOM 845 N N . ALA A 1 119 ? 4.435 4.945 -19.185 1.00 97.31 119 ALA A N 1
ATOM 846 C CA . ALA A 1 119 ? 5.485 5.935 -19.426 1.00 97.31 119 ALA A CA 1
ATOM 847 C C . ALA A 1 119 ? 6.890 5.309 -19.383 1.00 97.31 119 ALA A C 1
ATOM 849 O O . ALA A 1 119 ? 7.680 5.534 -20.290 1.00 97.31 119 ALA A O 1
ATOM 850 N N . GLU A 1 120 ? 7.164 4.456 -18.392 1.00 97.56 120 GLU A N 1
ATOM 851 C CA . GLU A 1 120 ? 8.420 3.695 -18.292 1.00 97.56 120 GLU A CA 1
ATOM 852 C C . GLU A 1 120 ? 8.659 2.831 -19.538 1.00 97.56 120 GLU A C 1
ATOM 854 O O . GLU A 1 120 ? 9.723 2.842 -20.146 1.00 97.56 120 GLU A O 1
ATOM 859 N N . VAL A 1 121 ? 7.639 2.094 -19.972 1.00 98.19 121 VAL A N 1
ATOM 860 C CA . VAL A 1 121 ? 7.727 1.239 -21.160 1.00 98.19 121 VAL A CA 1
ATOM 861 C C . VAL A 1 121 ? 7.979 2.041 -22.446 1.00 98.19 121 VAL A C 1
ATOM 863 O O . VAL A 1 121 ? 8.671 1.545 -23.335 1.00 98.19 121 VAL A O 1
ATOM 866 N N . GLU A 1 122 ? 7.425 3.250 -22.553 1.00 97.69 122 GLU A N 1
ATOM 867 C CA . GLU A 1 122 ? 7.635 4.157 -23.688 1.00 97.69 122 GLU A CA 1
ATOM 868 C C . GLU A 1 122 ? 9.035 4.791 -23.673 1.00 97.69 122 GLU A C 1
ATOM 870 O O . GLU A 1 122 ? 9.671 4.900 -24.718 1.00 97.69 122 GLU A O 1
ATOM 875 N N . GLU A 1 123 ? 9.538 5.178 -22.500 1.00 97.19 123 GLU A N 1
ATOM 876 C CA . GLU A 1 123 ? 10.858 5.802 -22.350 1.00 97.19 123 GLU A CA 1
ATOM 877 C C . GLU A 1 123 ? 12.009 4.815 -22.615 1.00 97.19 123 GLU A C 1
ATOM 879 O O . GLU A 1 123 ? 12.996 5.161 -23.273 1.00 97.19 123 GLU A O 1
ATOM 884 N N . TYR A 1 124 ? 11.856 3.564 -22.173 1.00 96.75 124 TYR A N 1
ATOM 885 C CA . TYR A 1 124 ? 12.857 2.499 -22.294 1.00 96.75 124 TYR A CA 1
ATOM 886 C C . TYR A 1 124 ? 12.504 1.507 -23.422 1.00 96.75 124 TYR A C 1
ATOM 888 O O . TYR A 1 124 ? 12.418 0.287 -23.237 1.00 96.75 124 TYR A O 1
ATOM 896 N N . GLU A 1 125 ? 12.266 2.039 -24.626 1.00 96.75 125 GLU A N 1
ATOM 897 C CA . GLU A 1 125 ? 11.859 1.263 -25.809 1.00 96.75 125 GLU A CA 1
ATOM 898 C C . GLU A 1 125 ? 12.958 0.343 -26.382 1.00 96.75 125 GLU A C 1
ATOM 900 O O . GLU A 1 125 ? 12.664 -0.544 -27.189 1.00 96.75 125 GLU A O 1
ATOM 905 N N . VAL A 1 126 ? 14.222 0.515 -25.981 1.00 96.94 126 VAL A N 1
ATOM 906 C CA . VAL A 1 126 ? 15.338 -0.297 -26.497 1.00 96.94 126 VAL A CA 1
ATOM 907 C C . VAL A 1 126 ? 15.454 -1.620 -25.736 1.00 96.94 126 VAL A C 1
ATOM 909 O O . VAL A 1 126 ? 15.926 -2.608 -26.29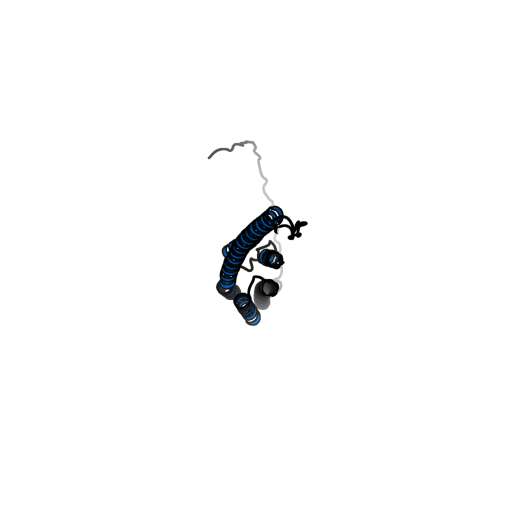8 1.00 96.94 126 VAL A O 1
ATOM 912 N N . ALA A 1 127 ? 14.960 -1.678 -24.496 1.00 97.25 127 ALA A N 1
ATOM 913 C CA . ALA A 1 127 ? 14.881 -2.916 -23.726 1.00 97.25 127 ALA A CA 1
ATOM 914 C C . ALA A 1 127 ? 14.104 -4.036 -24.454 1.00 97.25 127 ALA A C 1
ATOM 916 O O . ALA A 1 127 ? 13.288 -3.801 -25.346 1.00 97.25 127 ALA A O 1
ATOM 917 N N . GLY A 1 128 ? 14.330 -5.287 -24.047 1.00 96.81 128 GLY A N 1
ATOM 918 C CA . GLY A 1 128 ? 13.565 -6.433 -24.551 1.00 96.81 128 GLY A CA 1
ATOM 919 C C . GLY A 1 128 ? 12.076 -6.372 -24.179 1.00 96.81 128 GLY A C 1
ATOM 920 O O . GLY A 1 128 ? 11.708 -5.847 -23.122 1.00 96.81 128 GLY A O 1
ATOM 921 N N . ASP A 1 129 ? 11.220 -6.954 -25.028 1.00 98.19 129 ASP A N 1
ATOM 922 C CA . ASP A 1 129 ? 9.768 -7.044 -24.795 1.00 98.19 129 ASP A CA 1
ATOM 923 C C . ASP A 1 129 ? 9.447 -7.705 -23.446 1.00 98.19 129 ASP A C 1
ATOM 925 O O . ASP A 1 129 ? 8.534 -7.278 -22.744 1.00 98.19 129 ASP A O 1
ATOM 929 N N . GLU A 1 130 ? 10.244 -8.691 -23.024 1.00 98.38 130 GLU A N 1
ATOM 930 C CA . GLU A 1 130 ? 10.062 -9.400 -21.760 1.00 98.38 130 GLU A CA 1
ATOM 931 C C . GLU A 1 130 ? 10.170 -8.496 -20.521 1.00 98.38 130 GLU A C 1
ATOM 933 O O . GLU A 1 130 ? 9.476 -8.733 -19.530 1.00 98.38 130 GLU A O 1
ATOM 938 N N . PHE A 1 131 ? 11.001 -7.449 -20.564 1.00 98.38 131 PHE A N 1
ATOM 939 C CA . PHE A 1 131 ? 11.156 -6.506 -19.452 1.00 98.38 131 PHE A CA 1
ATOM 940 C C . PHE A 1 131 ? 9.996 -5.511 -19.414 1.00 98.38 131 PHE A C 1
ATOM 942 O O . PHE A 1 131 ? 9.439 -5.249 -18.345 1.00 98.38 131 PHE A O 1
ATOM 949 N N . ARG A 1 132 ? 9.568 -5.023 -20.584 1.00 98.56 132 ARG A N 1
ATOM 950 C CA . ARG A 1 132 ? 8.380 -4.168 -20.712 1.00 98.56 132 ARG A CA 1
ATOM 951 C C . ARG A 1 132 ? 7.107 -4.877 -20.250 1.00 98.56 132 ARG A C 1
ATOM 953 O O . ARG A 1 132 ? 6.307 -4.314 -19.494 1.00 98.56 132 ARG A O 1
ATOM 960 N N . ASP A 1 133 ? 6.940 -6.131 -20.660 1.00 98.50 133 ASP A N 1
ATOM 961 C CA . ASP A 1 133 ? 5.826 -6.982 -20.247 1.00 98.50 133 ASP A CA 1
ATOM 962 C C . ASP A 1 133 ? 5.857 -7.231 -18.735 1.00 98.50 133 ASP A C 1
ATOM 964 O O . ASP A 1 133 ? 4.813 -7.178 -18.080 1.00 98.50 133 ASP A O 1
ATOM 968 N N . ALA A 1 134 ? 7.043 -7.447 -18.151 1.00 98.50 134 ALA A N 1
ATOM 969 C CA . ALA A 1 134 ? 7.198 -7.627 -16.709 1.00 98.50 134 ALA A CA 1
ATOM 970 C C . ALA A 1 134 ? 6.774 -6.380 -15.911 1.00 98.50 134 ALA A C 1
ATOM 972 O O . ALA A 1 134 ? 6.056 -6.519 -14.917 1.00 98.50 134 ALA A O 1
ATOM 973 N N . VAL A 1 135 ? 7.153 -5.173 -16.352 1.00 98.50 135 VAL A N 1
ATOM 974 C CA . VAL A 1 135 ? 6.725 -3.904 -15.728 1.00 98.50 135 VAL A CA 1
ATOM 975 C C . VAL A 1 135 ? 5.206 -3.740 -15.816 1.00 98.50 135 VAL A C 1
ATOM 977 O O . VAL A 1 135 ? 4.544 -3.486 -14.805 1.00 98.50 135 VAL A O 1
ATOM 980 N N . THR A 1 136 ? 4.630 -3.985 -16.994 1.00 98.56 136 THR A N 1
ATOM 981 C CA . THR A 1 136 ? 3.178 -3.910 -17.217 1.00 98.56 136 THR A CA 1
ATOM 982 C C . THR A 1 136 ? 2.414 -4.918 -16.349 1.00 98.56 136 THR A C 1
ATOM 984 O O . THR A 1 136 ? 1.417 -4.574 -15.704 1.00 98.56 136 THR A O 1
ATOM 987 N N . ALA A 1 137 ? 2.893 -6.162 -16.273 1.00 98.50 137 ALA A N 1
ATOM 988 C CA . ALA A 1 137 ? 2.294 -7.212 -15.455 1.00 98.50 137 ALA A CA 1
ATOM 989 C C . ALA A 1 137 ? 2.391 -6.900 -13.954 1.00 98.50 137 ALA A C 1
ATOM 991 O O . ALA A 1 137 ? 1.426 -7.114 -13.215 1.00 98.50 137 ALA A O 1
ATOM 992 N N . ALA A 1 138 ? 3.523 -6.363 -13.495 1.00 98.50 138 ALA A N 1
ATOM 993 C CA . ALA A 1 138 ? 3.700 -5.976 -12.101 1.00 98.50 138 ALA A CA 1
ATOM 994 C C . ALA A 1 138 ? 2.793 -4.794 -11.708 1.00 98.50 138 ALA A C 1
ATOM 996 O O . ALA A 1 138 ? 2.208 -4.813 -10.623 1.00 98.50 138 ALA A O 1
ATOM 997 N N . ALA A 1 139 ? 2.587 -3.816 -12.599 1.00 98.44 139 ALA A N 1
ATOM 998 C CA . ALA A 1 139 ? 1.623 -2.734 -12.378 1.00 98.44 139 ALA A CA 1
ATOM 999 C C . ALA A 1 139 ? 0.187 -3.266 -12.266 1.00 98.44 139 ALA A C 1
ATOM 1001 O O . ALA A 1 139 ? -0.551 -2.897 -11.351 1.00 98.44 139 ALA A O 1
ATOM 1002 N N . ALA A 1 140 ? -0.205 -4.187 -13.152 1.00 98.38 140 ALA A N 1
ATOM 1003 C CA . ALA A 1 140 ? -1.511 -4.837 -13.077 1.00 98.38 140 ALA A CA 1
ATOM 1004 C C . ALA A 1 140 ? -1.688 -5.630 -11.767 1.00 98.38 140 ALA A C 1
ATOM 1006 O O . ALA A 1 140 ? -2.765 -5.612 -11.167 1.00 98.38 140 ALA A O 1
ATOM 1007 N N . ALA A 1 141 ? -0.627 -6.286 -11.285 1.00 98.25 141 ALA A N 1
ATOM 1008 C CA . ALA A 1 141 ? -0.642 -7.001 -10.012 1.00 98.25 141 ALA A CA 1
ATOM 1009 C C . ALA A 1 141 ? -0.844 -6.064 -8.808 1.00 98.25 141 ALA A C 1
ATOM 1011 O O . ALA A 1 141 ? -1.557 -6.438 -7.874 1.00 98.25 141 ALA A O 1
ATOM 1012 N N . ILE A 1 142 ? -0.278 -4.850 -8.835 1.00 98.19 142 ILE A N 1
ATOM 1013 C CA . ILE A 1 142 ? -0.523 -3.816 -7.816 1.00 98.19 142 ILE A CA 1
ATOM 1014 C C . ILE A 1 142 ? -2.005 -3.431 -7.777 1.00 98.19 142 ILE A C 1
ATOM 1016 O O . ILE A 1 142 ? -2.599 -3.425 -6.703 1.00 98.19 142 ILE A O 1
ATOM 1020 N N . VAL A 1 143 ? -2.626 -3.176 -8.932 1.00 98.00 143 VAL A N 1
ATOM 1021 C CA . VAL A 1 143 ? -4.055 -2.816 -9.012 1.00 98.00 143 VAL A CA 1
ATOM 1022 C C . VAL A 1 143 ? -4.955 -3.956 -8.517 1.00 98.00 143 VAL A C 1
ATOM 1024 O O . VAL A 1 143 ? -5.965 -3.718 -7.855 1.00 98.00 143 VAL A O 1
ATOM 1027 N N . ALA A 1 144 ? -4.585 -5.206 -8.800 1.00 97.38 144 ALA A N 1
ATOM 1028 C CA . ALA A 1 144 ? -5.343 -6.385 -8.383 1.00 97.38 144 ALA A CA 1
ATOM 1029 C C . ALA A 1 144 ? -5.155 -6.763 -6.899 1.00 97.38 144 ALA A C 1
ATOM 1031 O O . ALA A 1 144 ? -5.916 -7.583 -6.378 1.00 97.38 144 ALA A O 1
ATOM 1032 N N . THR A 1 145 ? -4.156 -6.196 -6.214 1.00 96.75 145 THR A N 1
ATOM 1033 C CA . THR A 1 145 ? -3.774 -6.589 -4.852 1.00 96.75 145 THR A CA 1
ATOM 1034 C C . THR A 1 145 ? -4.063 -5.466 -3.856 1.00 96.75 145 THR A C 1
ATOM 1036 O O . THR A 1 145 ? -3.502 -4.380 -3.977 1.00 96.75 145 THR A O 1
ATOM 1039 N N . PRO A 1 146 ? -4.863 -5.708 -2.799 1.00 95.06 146 PRO A N 1
ATOM 1040 C CA . PRO A 1 146 ? -5.030 -4.732 -1.730 1.00 95.06 146 PRO A CA 1
ATOM 1041 C C . PRO A 1 146 ? -3.683 -4.341 -1.106 1.00 95.06 146 PRO A C 1
ATOM 1043 O O . PRO A 1 146 ? -2.970 -5.174 -0.540 1.00 95.06 146 PRO A O 1
ATOM 1046 N N . LEU A 1 147 ? -3.347 -3.051 -1.182 1.00 95.69 147 LEU A N 1
ATOM 1047 C CA . LEU A 1 147 ? -2.069 -2.524 -0.698 1.00 95.69 147 LEU A CA 1
ATOM 1048 C C . LEU A 1 147 ? -1.989 -2.372 0.825 1.00 95.69 147 LEU A C 1
ATOM 1050 O O . LEU A 1 147 ? -1.008 -1.852 1.326 1.00 95.69 147 LEU A O 1
ATOM 1054 N N . ASN A 1 148 ? -2.991 -2.801 1.589 1.00 92.62 148 ASN A N 1
ATOM 1055 C CA . ASN A 1 148 ? -3.045 -2.660 3.047 1.00 92.62 148 ASN A CA 1
ATOM 1056 C C . ASN A 1 148 ? -2.516 -3.896 3.804 1.00 92.62 148 ASN A C 1
ATOM 1058 O O . ASN A 1 148 ? -2.920 -4.136 4.941 1.00 92.62 148 ASN A O 1
ATOM 1062 N N . GLY A 1 149 ? -1.637 -4.692 3.185 1.00 93.00 149 GLY A N 1
ATOM 1063 C CA . GLY A 1 149 ? -1.113 -5.933 3.761 1.00 93.00 149 GLY A CA 1
ATOM 1064 C C . GLY A 1 149 ? 0.181 -6.424 3.111 1.00 93.00 149 GLY A C 1
ATOM 1065 O O . GLY A 1 149 ? 0.681 -5.844 2.149 1.00 93.00 149 GLY A O 1
ATOM 1066 N N . ALA A 1 150 ? 0.717 -7.538 3.617 1.00 94.56 150 ALA A N 1
ATOM 1067 C CA . ALA A 1 150 ? 1.993 -8.102 3.161 1.00 94.56 150 ALA A CA 1
ATOM 1068 C C . ALA A 1 150 ? 2.032 -8.427 1.653 1.00 94.56 150 ALA A C 1
ATOM 1070 O O . ALA A 1 150 ? 3.053 -8.204 1.007 1.00 94.56 150 ALA A O 1
ATOM 1071 N N . ALA A 1 151 ? 0.921 -8.904 1.081 1.00 95.38 151 ALA A N 1
ATOM 1072 C CA . ALA A 1 151 ? 0.817 -9.149 -0.360 1.00 95.38 151 ALA A CA 1
ATOM 1073 C C . ALA A 1 151 ? 0.980 -7.854 -1.176 1.00 95.38 151 ALA A C 1
ATOM 1075 O O . ALA A 1 151 ? 1.675 -7.848 -2.186 1.00 95.38 151 ALA A O 1
ATOM 1076 N N . GLY A 1 152 ? 0.410 -6.746 -0.694 1.00 95.56 152 GLY A N 1
ATOM 1077 C CA . GLY A 1 152 ? 0.588 -5.424 -1.286 1.00 95.56 152 GLY A CA 1
ATOM 1078 C C . GLY A 1 152 ? 2.037 -4.942 -1.234 1.00 95.56 152 GLY A C 1
ATOM 1079 O O . GLY A 1 152 ? 2.577 -4.516 -2.249 1.00 95.56 152 GLY A O 1
ATOM 1080 N N . ALA A 1 153 ? 2.706 -5.084 -0.084 1.00 96.19 153 ALA A N 1
ATOM 1081 C CA . ALA A 1 153 ? 4.133 -4.763 0.042 1.00 96.19 153 ALA A CA 1
ATOM 1082 C C . ALA A 1 153 ? 5.002 -5.571 -0.940 1.00 96.19 153 ALA A C 1
ATOM 1084 O O . ALA A 1 153 ? 5.927 -5.033 -1.555 1.00 96.19 153 ALA A O 1
ATOM 1085 N N . ALA A 1 154 ? 4.690 -6.860 -1.107 1.00 96.31 154 ALA A N 1
ATOM 1086 C CA . ALA A 1 154 ? 5.369 -7.723 -2.066 1.00 96.31 154 ALA A CA 1
ATOM 1087 C C . ALA A 1 154 ? 5.115 -7.279 -3.517 1.00 96.31 154 ALA A C 1
ATOM 1089 O O . ALA A 1 154 ? 6.061 -7.242 -4.299 1.00 96.31 154 ALA A O 1
ATOM 1090 N N . ALA A 1 155 ? 3.885 -6.884 -3.862 1.00 97.81 155 ALA A N 1
ATOM 1091 C CA . ALA A 1 155 ? 3.548 -6.365 -5.189 1.00 97.81 155 ALA A CA 1
ATOM 1092 C C . ALA A 1 155 ? 4.310 -5.068 -5.519 1.00 97.81 155 ALA A C 1
ATOM 1094 O O . ALA A 1 155 ? 4.905 -4.973 -6.590 1.00 97.81 155 ALA A O 1
ATOM 1095 N N . LEU A 1 156 ? 4.383 -4.114 -4.579 1.00 97.44 156 LEU A N 1
ATOM 1096 C CA . LEU A 1 156 ? 5.178 -2.885 -4.739 1.00 97.44 156 LEU A CA 1
ATOM 1097 C C . LEU A 1 156 ? 6.667 -3.195 -4.955 1.00 97.44 156 LEU A C 1
ATOM 1099 O O . LEU A 1 156 ? 7.311 -2.621 -5.829 1.00 97.44 156 LEU A O 1
ATOM 1103 N N . THR A 1 157 ? 7.207 -4.148 -4.190 1.00 96.69 157 THR A N 1
ATOM 1104 C CA . THR A 1 157 ? 8.604 -4.590 -4.332 1.00 96.69 157 THR A CA 1
ATOM 1105 C C . THR A 1 157 ? 8.854 -5.245 -5.693 1.00 96.69 157 THR A C 1
ATOM 1107 O O . THR A 1 157 ? 9.886 -4.996 -6.313 1.00 96.69 157 THR A O 1
ATOM 1110 N N . ALA A 1 158 ? 7.924 -6.079 -6.166 1.00 97.62 158 ALA A N 1
ATOM 1111 C CA . ALA A 1 158 ? 8.024 -6.740 -7.463 1.00 97.62 158 ALA A CA 1
ATOM 1112 C C . ALA A 1 158 ? 8.001 -5.731 -8.618 1.00 97.62 158 ALA A C 1
ATOM 1114 O O . ALA A 1 158 ? 8.818 -5.847 -9.527 1.00 97.62 158 ALA A O 1
ATOM 1115 N N . TYR A 1 159 ? 7.129 -4.721 -8.550 1.00 98.25 159 TYR A N 1
ATOM 1116 C CA . TYR A 1 159 ? 7.093 -3.643 -9.537 1.00 98.25 159 TYR A CA 1
ATOM 1117 C C . TYR A 1 159 ? 8.395 -2.851 -9.578 1.00 98.25 159 TYR A C 1
ATOM 1119 O O . TYR A 1 159 ? 8.981 -2.712 -10.645 1.00 98.25 159 TYR A O 1
ATOM 1127 N N . ARG A 1 160 ? 8.903 -2.422 -8.416 1.00 97.19 160 ARG A N 1
ATOM 1128 C CA . ARG A 1 160 ? 10.203 -1.744 -8.329 1.00 97.19 160 ARG A CA 1
ATOM 1129 C C . ARG A 1 160 ? 11.313 -2.561 -8.992 1.00 97.19 160 ARG A C 1
ATOM 1131 O O . ARG A 1 160 ? 12.062 -2.037 -9.800 1.00 97.19 160 ARG A O 1
ATOM 1138 N N . ASN A 1 161 ? 11.401 -3.854 -8.676 1.00 96.69 161 ASN A N 1
ATOM 1139 C CA . ASN A 1 161 ? 12.420 -4.725 -9.266 1.00 96.69 161 ASN A CA 1
ATOM 1140 C C . ASN A 1 161 ? 12.259 -4.875 -10.787 1.00 96.69 161 ASN A C 1
ATOM 1142 O O . ASN A 1 161 ? 13.258 -5.037 -11.480 1.00 96.69 161 ASN A O 1
ATOM 1146 N N . ALA A 1 162 ? 11.026 -4.857 -11.302 1.00 98.06 162 ALA A N 1
ATOM 1147 C CA . ALA A 1 162 ? 10.774 -4.899 -12.739 1.00 98.06 162 ALA A CA 1
ATOM 1148 C C . ALA A 1 162 ? 11.235 -3.605 -13.430 1.00 98.06 162 ALA A C 1
ATOM 1150 O O . ALA A 1 162 ? 11.855 -3.689 -14.484 1.00 98.06 162 ALA A O 1
ATOM 1151 N N . VAL A 1 163 ? 10.992 -2.437 -12.820 1.00 97.56 163 VAL A N 1
ATOM 1152 C CA . VAL A 1 163 ? 11.477 -1.135 -13.318 1.00 97.56 163 VAL A CA 1
ATOM 1153 C C . VAL A 1 163 ? 13.009 -1.086 -13.313 1.00 97.56 163 VAL A C 1
ATOM 1155 O O . VAL A 1 163 ? 13.607 -0.799 -14.344 1.00 97.5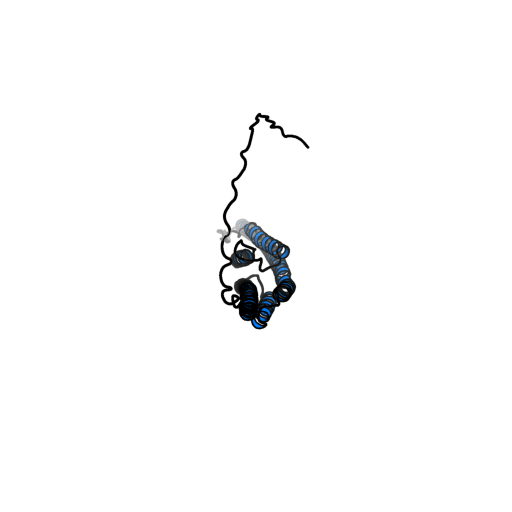6 163 VAL A O 1
ATOM 1158 N N . ASP A 1 164 ? 13.655 -1.490 -12.214 1.00 96.38 164 ASP A N 1
ATOM 1159 C CA . ASP A 1 164 ? 15.124 -1.574 -12.137 1.00 96.38 164 ASP A CA 1
ATOM 1160 C C . ASP A 1 164 ? 15.707 -2.471 -13.249 1.00 96.38 164 ASP A C 1
ATOM 1162 O O . ASP A 1 164 ? 16.721 -2.146 -13.874 1.00 96.38 164 ASP A O 1
ATOM 1166 N N . ALA A 1 165 ? 15.066 -3.619 -13.496 1.00 97.00 165 ALA A N 1
ATOM 1167 C CA . ALA A 1 165 ? 15.479 -4.551 -14.539 1.00 97.00 165 ALA A CA 1
ATOM 1168 C C . ALA A 1 165 ? 15.283 -3.968 -15.946 1.00 97.00 165 ALA A C 1
ATOM 1170 O O . ALA A 1 165 ? 16.149 -4.167 -16.795 1.00 97.00 165 ALA A O 1
ATOM 1171 N N . LEU A 1 166 ? 14.191 -3.230 -16.181 1.00 97.69 166 LEU A N 1
ATOM 1172 C CA . LEU A 1 166 ? 13.936 -2.521 -17.436 1.00 97.69 166 LEU A CA 1
ATOM 1173 C C . LEU A 1 166 ? 15.034 -1.486 -17.713 1.00 97.69 166 LEU A C 1
ATOM 1175 O O . LEU A 1 166 ? 15.622 -1.505 -18.791 1.00 97.69 166 LEU A O 1
ATOM 1179 N N . HIS A 1 167 ? 15.353 -0.639 -16.730 1.00 96.75 167 HIS A N 1
ATOM 1180 C CA . HIS A 1 167 ? 16.387 0.397 -16.861 1.00 96.75 167 HIS A CA 1
ATOM 1181 C C . HIS A 1 167 ? 17.761 -0.206 -17.145 1.00 96.75 167 HIS A C 1
ATOM 1183 O O . HIS A 1 167 ? 18.481 0.268 -18.022 1.00 96.75 167 HIS A O 1
ATOM 1189 N N . THR A 1 168 ? 18.108 -1.281 -16.431 1.00 96.19 168 THR A N 1
ATOM 1190 C CA . THR A 1 168 ? 19.379 -1.992 -16.630 1.00 96.19 168 THR A CA 1
ATOM 1191 C C . THR A 1 168 ? 19.454 -2.598 -18.033 1.00 96.19 168 THR A C 1
ATOM 1193 O O . THR A 1 168 ? 20.451 -2.417 -18.724 1.00 96.19 168 THR A O 1
ATOM 1196 N N . ALA A 1 169 ? 18.390 -3.273 -18.483 1.00 96.62 169 ALA A N 1
ATOM 1197 C CA . ALA A 1 169 ? 18.352 -3.909 -19.798 1.00 96.62 169 ALA A CA 1
ATOM 1198 C C . ALA A 1 169 ? 18.419 -2.895 -20.951 1.00 96.62 169 ALA A C 1
ATOM 1200 O O . ALA A 1 169 ? 19.109 -3.141 -21.938 1.00 96.62 169 ALA A O 1
ATOM 1201 N N . ASP A 1 170 ? 17.729 -1.757 -20.828 1.00 96.94 170 ASP A N 1
ATOM 1202 C CA . ASP A 1 170 ? 17.794 -0.676 -21.816 1.00 96.94 170 ASP A CA 1
ATOM 1203 C C . ASP A 1 170 ? 19.208 -0.086 -21.902 1.00 96.94 170 ASP A C 1
ATOM 1205 O O . ASP A 1 170 ? 19.753 0.070 -22.997 1.00 96.94 170 ASP A O 1
ATOM 1209 N N . HIS A 1 171 ? 19.837 0.178 -20.751 1.00 95.69 171 HIS A N 1
ATOM 1210 C CA . HIS A 1 171 ? 21.205 0.686 -20.695 1.00 95.69 171 HIS A CA 1
ATOM 1211 C C . HIS A 1 171 ? 22.205 -0.283 -21.339 1.00 95.69 171 HIS A C 1
ATOM 1213 O O . HIS A 1 171 ? 22.975 0.127 -22.210 1.00 95.69 171 HIS A O 1
ATOM 1219 N N . ASP A 1 172 ? 22.164 -1.563 -20.959 1.00 95.88 172 ASP A N 1
ATOM 1220 C CA . ASP A 1 172 ? 23.059 -2.595 -21.488 1.00 95.88 172 ASP A CA 1
ATOM 1221 C C . ASP A 1 172 ? 22.920 -2.737 -23.013 1.00 95.88 172 ASP A C 1
ATOM 1223 O O . ASP A 1 172 ? 23.918 -2.845 -23.733 1.00 95.88 172 ASP A O 1
ATOM 1227 N N . GLU A 1 173 ? 21.690 -2.694 -23.532 1.00 95.50 173 GLU A N 1
ATOM 1228 C CA . GLU A 1 173 ? 21.438 -2.792 -24.970 1.00 95.50 173 GLU A CA 1
ATOM 1229 C C . GLU A 1 173 ? 21.932 -1.549 -25.722 1.00 95.50 173 GLU A C 1
ATOM 1231 O O . GLU A 1 173 ? 22.571 -1.676 -26.769 1.00 95.50 173 GLU A O 1
ATOM 1236 N N . ARG A 1 174 ? 21.725 -0.343 -25.175 1.00 94.88 174 ARG A N 1
ATOM 1237 C CA . ARG A 1 174 ? 22.271 0.895 -25.758 1.00 94.88 174 ARG A CA 1
ATOM 1238 C C . ARG A 1 174 ? 23.794 0.869 -25.826 1.00 94.88 174 ARG A C 1
ATOM 1240 O O . ARG A 1 174 ? 24.350 1.212 -26.870 1.00 94.88 174 ARG A O 1
ATOM 1247 N N . VAL A 1 175 ? 24.457 0.432 -24.754 1.00 96.12 175 VAL A N 1
ATOM 1248 C CA . VAL A 1 175 ? 25.920 0.282 -24.718 1.00 96.12 175 VAL A CA 1
ATOM 1249 C C . VAL A 1 175 ? 26.375 -0.718 -25.782 1.00 96.12 175 VAL A C 1
ATOM 1251 O O . VAL A 1 175 ? 27.280 -0.419 -26.559 1.00 96.12 175 VAL A O 1
ATOM 1254 N N . ARG A 1 176 ? 25.702 -1.870 -25.900 1.00 95.50 176 ARG A N 1
ATOM 1255 C CA . ARG A 1 176 ? 26.020 -2.876 -26.925 1.00 95.50 176 ARG A CA 1
ATOM 1256 C C . ARG A 1 176 ? 25.901 -2.322 -28.348 1.00 95.50 176 ARG A C 1
ATOM 1258 O O . ARG A 1 176 ? 26.779 -2.576 -29.174 1.00 95.50 176 ARG A O 1
ATOM 1265 N N . ILE A 1 177 ? 24.832 -1.577 -28.633 1.00 94.88 177 ILE A N 1
ATOM 1266 C CA . ILE A 1 177 ? 24.606 -0.938 -29.938 1.00 94.88 177 ILE A CA 1
ATOM 1267 C C . ILE A 1 177 ? 25.715 0.080 -30.239 1.00 94.88 177 ILE A C 1
ATOM 1269 O O . ILE A 1 177 ? 26.218 0.130 -31.363 1.00 94.88 177 ILE A O 1
ATOM 1273 N N . GLU A 1 178 ? 26.125 0.879 -29.250 1.00 94.94 178 GLU A N 1
ATOM 1274 C CA . GLU A 1 178 ? 27.208 1.853 -29.407 1.00 94.94 178 GLU A CA 1
ATOM 1275 C C . GLU A 1 178 ? 28.560 1.175 -29.680 1.00 94.94 178 GLU A C 1
ATOM 1277 O O . GLU A 1 178 ? 29.257 1.562 -30.623 1.00 94.94 178 GLU A O 1
ATOM 1282 N N . GLU A 1 179 ? 28.898 0.122 -28.932 1.00 95.06 179 GLU A N 1
ATOM 1283 C CA . GLU A 1 179 ? 30.123 -0.661 -29.133 1.00 95.06 179 GLU A CA 1
ATOM 1284 C C . GLU A 1 179 ? 30.165 -1.348 -30.506 1.00 95.06 179 GLU A C 1
ATOM 1286 O O . GLU A 1 179 ? 31.217 -1.421 -31.150 1.00 95.06 179 GLU A O 1
ATOM 1291 N N . GLU A 1 180 ? 29.032 -1.874 -30.983 1.00 93.75 180 GLU A N 1
ATOM 1292 C CA . GLU A 1 180 ? 28.944 -2.466 -32.318 1.00 93.75 180 GLU A CA 1
ATOM 1293 C C . GLU A 1 180 ? 29.120 -1.406 -33.410 1.00 93.75 180 GLU A C 1
ATOM 1295 O O . GLU A 1 180 ? 29.919 -1.603 -34.331 1.00 93.75 180 GLU A O 1
ATOM 1300 N N . ALA A 1 181 ? 28.481 -0.243 -33.259 1.00 93.25 181 ALA A N 1
ATOM 1301 C CA . ALA A 1 181 ? 28.656 0.879 -34.172 1.00 93.25 181 ALA A CA 1
ATOM 1302 C C . ALA A 1 181 ? 30.105 1.403 -34.185 1.00 93.25 181 ALA A C 1
ATOM 1304 O O . ALA A 1 181 ? 30.621 1.769 -35.244 1.00 93.25 181 ALA A O 1
ATOM 1305 N N . GLU A 1 182 ? 30.793 1.440 -33.040 1.00 93.06 182 GLU A N 1
ATOM 1306 C CA . GLU A 1 182 ? 32.211 1.805 -32.975 1.00 93.06 182 GLU A CA 1
ATOM 1307 C C . GLU A 1 182 ? 33.092 0.775 -33.690 1.00 93.06 182 GLU A C 1
ATOM 1309 O O . GLU A 1 182 ? 33.905 1.145 -34.542 1.00 93.06 182 GLU A O 1
ATOM 1314 N N . ARG A 1 183 ? 32.865 -0.520 -33.448 1.00 92.12 183 ARG A N 1
ATOM 1315 C CA . ARG A 1 183 ? 33.591 -1.608 -34.118 1.00 92.12 183 ARG A CA 1
ATOM 1316 C C . ARG A 1 183 ? 33.410 -1.574 -35.636 1.00 92.12 183 ARG A C 1
ATOM 1318 O O . ARG A 1 183 ? 34.365 -1.797 -36.381 1.00 92.12 183 ARG A O 1
ATOM 1325 N N . GLU A 1 184 ? 32.207 -1.274 -36.120 1.00 91.38 184 GLU A N 1
ATOM 1326 C CA . GLU A 1 184 ? 31.952 -1.086 -37.550 1.00 91.38 184 GLU A CA 1
ATOM 1327 C C . GLU A 1 184 ? 32.693 0.130 -38.120 1.00 91.38 184 GLU A C 1
ATOM 1329 O O . GLU A 1 184 ? 33.266 0.041 -39.211 1.00 91.38 184 GLU A O 1
ATOM 1334 N N . ARG A 1 185 ? 32.746 1.254 -37.389 1.00 90.44 185 ARG A N 1
ATOM 1335 C CA . ARG A 1 185 ? 33.527 2.438 -37.795 1.00 90.44 185 ARG A CA 1
ATOM 1336 C C . ARG A 1 185 ? 35.019 2.131 -37.861 1.00 90.44 185 ARG A C 1
ATOM 1338 O O . ARG A 1 185 ? 35.674 2.571 -38.804 1.00 90.44 185 ARG A O 1
ATOM 1345 N N . GLU A 1 186 ? 35.560 1.382 -36.903 1.00 89.06 186 GLU A N 1
ATOM 1346 C CA . GLU A 1 186 ? 36.964 0.962 -36.910 1.00 89.06 186 GLU A CA 1
ATOM 1347 C C . GLU A 1 186 ? 37.277 0.009 -38.067 1.00 89.06 186 GLU A C 1
ATOM 1349 O O . GLU A 1 186 ? 38.262 0.214 -38.778 1.00 89.06 186 GLU A O 1
ATOM 1354 N N . ASN A 1 187 ? 36.413 -0.977 -38.319 1.00 86.31 187 ASN A N 1
ATOM 1355 C CA . ASN A 1 187 ? 36.573 -1.918 -39.429 1.00 86.31 187 ASN A CA 1
ATOM 1356 C C . ASN A 1 187 ? 36.461 -1.239 -40.805 1.00 86.31 187 ASN A C 1
ATOM 1358 O O . ASN A 1 187 ? 37.138 -1.653 -41.748 1.00 86.31 187 ASN A O 1
ATOM 1362 N N . ASN A 1 188 ? 35.648 -0.184 -40.919 1.00 83.69 188 ASN A N 1
ATOM 1363 C CA . ASN A 1 188 ? 35.477 0.596 -42.146 1.00 83.69 188 ASN A CA 1
ATOM 1364 C C . ASN A 1 188 ? 36.471 1.761 -42.290 1.00 83.69 188 ASN A C 1
ATOM 1366 O O . ASN A 1 188 ? 36.427 2.469 -43.302 1.00 83.69 188 ASN A O 1
ATOM 1370 N N . ARG A 1 189 ? 37.397 1.976 -41.339 1.00 80.38 189 ARG A N 1
ATOM 1371 C CA . ARG A 1 189 ? 38.477 2.952 -41.537 1.00 80.38 189 ARG A CA 1
ATOM 1372 C C . ARG A 1 189 ? 39.375 2.470 -42.681 1.00 80.38 189 ARG A C 1
ATOM 1374 O O . ARG A 1 189 ? 39.917 1.364 -42.608 1.00 80.38 189 ARG A O 1
ATOM 1381 N N . PRO A 1 190 ? 39.580 3.276 -43.740 1.00 73.94 190 PRO A N 1
ATOM 1382 C CA . PRO A 1 190 ? 40.511 2.912 -44.794 1.00 73.94 190 PRO A CA 1
ATOM 1383 C C . PRO A 1 190 ? 41.885 2.672 -44.167 1.00 73.94 190 PRO A C 1
ATOM 1385 O O . PRO A 1 190 ? 42.414 3.541 -43.472 1.00 73.94 190 PRO A O 1
ATOM 1388 N N . ARG A 1 191 ? 42.461 1.485 -44.401 1.00 67.88 191 ARG A N 1
ATOM 1389 C CA . ARG A 1 191 ? 43.852 1.199 -44.038 1.00 67.88 191 ARG A CA 1
ATOM 1390 C C . ARG A 1 191 ? 44.720 2.233 -44.741 1.00 67.88 191 ARG A C 1
ATOM 1392 O O . ARG A 1 191 ? 44.937 2.138 -45.948 1.00 67.88 191 ARG A O 1
ATOM 1399 N N . TYR A 1 192 ? 45.181 3.231 -43.995 1.00 64.69 192 TYR A N 1
ATOM 1400 C CA . TYR A 1 192 ? 46.172 4.172 -44.481 1.00 64.69 192 TYR A CA 1
ATOM 1401 C C . TYR A 1 192 ? 47.445 3.373 -44.749 1.00 64.69 192 TYR A C 1
ATOM 1403 O O . TYR A 1 192 ? 48.157 2.983 -43.826 1.00 64.69 192 TYR A O 1
ATOM 1411 N N . ASN A 1 193 ? 47.680 3.050 -46.017 1.00 62.69 193 ASN A N 1
ATOM 1412 C CA . ASN A 1 193 ? 48.943 2.491 -46.450 1.00 62.69 193 ASN A CA 1
ATOM 1413 C C . ASN A 1 193 ? 49.901 3.687 -46.522 1.00 62.69 193 ASN A C 1
ATOM 1415 O O . ASN A 1 193 ? 49.659 4.571 -47.351 1.00 62.69 193 ASN A O 1
ATOM 1419 N N . PRO A 1 194 ? 50.922 3.791 -45.651 1.00 62.25 194 PRO A N 1
ATOM 1420 C CA . PRO A 1 194 ? 51.886 4.871 -45.774 1.00 62.25 194 PRO A CA 1
ATOM 1421 C C . PRO A 1 194 ? 52.478 4.820 -47.191 1.00 62.25 194 PRO A C 1
ATOM 1423 O O . PRO A 1 194 ? 52.763 3.722 -47.688 1.00 62.25 194 PRO A O 1
ATOM 1426 N N . PRO A 1 195 ? 52.607 5.965 -47.885 1.00 65.81 195 PRO A N 1
ATOM 1427 C CA . PRO A 1 195 ? 53.227 5.981 -49.201 1.00 65.81 195 PRO A CA 1
ATOM 1428 C C . PRO A 1 195 ? 54.623 5.341 -49.105 1.00 65.81 195 PRO A C 1
ATOM 1430 O O . PRO A 1 195 ? 55.314 5.552 -48.105 1.00 65.81 195 PRO A O 1
ATOM 1433 N N . PRO A 1 196 ? 55.048 4.536 -50.098 1.00 56.91 196 PRO A N 1
ATOM 1434 C CA . PRO A 1 196 ? 56.398 3.987 -50.111 1.00 56.91 196 PRO A CA 1
ATOM 1435 C C . PRO A 1 196 ? 57.399 5.140 -50.021 1.00 56.91 196 PRO A C 1
ATOM 1437 O O . PRO A 1 196 ? 57.233 6.130 -50.734 1.00 56.91 196 PRO A O 1
ATOM 1440 N N . ASN A 1 197 ? 58.394 5.003 -49.134 1.00 54.31 197 ASN A N 1
ATOM 1441 C CA . ASN A 1 197 ? 59.483 5.959 -48.919 1.00 54.31 197 ASN A CA 1
ATOM 1442 C C . ASN A 1 197 ? 59.899 6.617 -50.241 1.00 54.31 197 ASN A C 1
ATOM 1444 O O . ASN A 1 197 ? 60.525 5.977 -51.090 1.00 54.31 197 ASN A O 1
ATOM 1448 N N . GLN A 1 198 ? 59.544 7.890 -50.415 1.00 52.47 198 GLN A N 1
ATOM 1449 C CA . GLN A 1 198 ? 60.229 8.724 -51.389 1.00 52.47 198 GLN A CA 1
ATOM 1450 C C . GLN A 1 198 ? 61.672 8.904 -50.895 1.00 52.47 198 GLN A C 1
ATOM 1452 O O . GLN A 1 198 ? 61.870 9.065 -49.688 1.00 52.47 198 GLN A O 1
ATOM 1457 N N . PRO A 1 199 ? 62.683 8.833 -51.778 1.00 52.16 199 PRO A N 1
ATOM 1458 C CA . PRO A 1 199 ? 64.053 9.149 -51.399 1.00 52.16 199 PRO A CA 1
ATOM 1459 C C . PRO A 1 199 ? 64.124 10.582 -50.858 1.00 52.16 199 PRO A C 1
ATOM 1461 O O . PRO A 1 199 ? 63.473 11.483 -51.389 1.00 52.16 199 PRO A O 1
ATOM 1464 N N . GLU A 1 200 ? 64.894 10.748 -49.784 1.00 53.97 200 GLU A N 1
ATOM 1465 C CA . GLU A 1 200 ? 65.146 12.012 -49.089 1.00 53.97 200 GLU A CA 1
ATOM 1466 C C . GLU A 1 200 ? 65.488 13.144 -50.077 1.00 53.97 200 GLU A C 1
ATOM 1468 O O . GLU A 1 200 ? 66.350 12.961 -50.946 1.00 53.97 200 GLU A O 1
ATOM 1473 N N . PRO A 1 201 ? 64.864 14.331 -49.957 1.00 51.09 201 PRO A N 1
ATOM 1474 C CA . PRO A 1 201 ? 65.404 15.537 -50.559 1.00 51.09 201 PRO A CA 1
ATOM 1475 C C . PRO A 1 201 ? 66.758 15.832 -49.911 1.00 51.09 201 PRO A C 1
ATOM 1477 O O . PRO A 1 201 ? 66.870 15.912 -48.691 1.00 51.09 201 PRO A O 1
ATOM 1480 N N . THR A 1 202 ? 67.783 15.972 -50.743 1.00 50.16 202 THR A N 1
ATOM 1481 C CA . THR A 1 202 ? 69.119 16.422 -50.353 1.00 50.16 202 THR A CA 1
ATOM 1482 C C . THR A 1 202 ? 69.024 17.762 -49.618 1.00 50.16 202 THR A C 1
ATOM 1484 O O . THR A 1 202 ? 68.454 18.711 -50.153 1.00 50.16 202 THR A O 1
ATOM 1487 N N . GLU A 1 203 ? 69.566 17.822 -48.400 1.00 50.50 203 GLU A N 1
ATOM 1488 C CA . GLU A 1 203 ? 69.736 19.055 -47.628 1.00 50.50 203 GLU A CA 1
ATOM 1489 C C . GLU A 1 203 ? 70.605 20.058 -48.408 1.00 50.50 203 GLU A C 1
ATOM 1491 O O . GLU A 1 203 ? 71.710 19.724 -48.843 1.00 50.50 203 GLU A O 1
ATOM 1496 N N . GLU A 1 204 ? 70.123 21.294 -48.559 1.00 52.53 204 GLU A N 1
ATOM 1497 C CA . GLU A 1 204 ? 70.948 22.461 -48.895 1.00 52.53 204 GLU A CA 1
ATOM 1498 C C . GLU A 1 204 ? 71.074 23.358 -47.642 1.00 52.53 204 GLU A C 1
ATOM 1500 O O . GLU A 1 204 ? 70.130 23.416 -46.849 1.00 52.53 204 GLU A O 1
ATOM 1505 N N . PRO A 1 205 ? 72.234 24.006 -47.409 1.00 51.94 205 PRO A N 1
ATOM 1506 C CA . PRO A 1 205 ? 72.654 24.467 -46.086 1.00 51.94 205 PRO A CA 1
ATOM 1507 C C . PRO A 1 205 ? 72.008 25.781 -45.623 1.00 51.94 205 PRO A C 1
ATOM 1509 O O . PRO A 1 205 ? 71.676 26.652 -46.423 1.00 51.94 205 PRO A O 1
ATOM 1512 N N . GLU A 1 206 ? 71.932 25.919 -44.296 1.00 51.03 206 GLU A N 1
ATOM 1513 C CA . GLU A 1 206 ? 71.471 27.082 -43.528 1.00 51.03 206 GLU A CA 1
ATOM 1514 C C . GLU A 1 206 ? 72.197 28.397 -43.878 1.00 51.03 206 GLU A C 1
ATOM 1516 O O . GLU A 1 206 ? 73.429 28.455 -43.912 1.00 51.03 206 GLU A O 1
ATOM 1521 N N . GLU A 1 207 ? 71.429 29.485 -44.011 1.00 47.69 207 GLU A N 1
ATOM 1522 C CA . GLU A 1 207 ? 71.927 30.862 -43.896 1.00 47.69 207 GLU A CA 1
ATOM 1523 C C . GLU A 1 207 ? 71.514 31.484 -42.543 1.00 47.69 207 GLU A C 1
ATOM 1525 O O . GLU A 1 207 ? 70.423 31.207 -42.035 1.00 47.69 207 GLU A O 1
ATOM 1530 N N . PRO A 1 208 ? 72.387 32.307 -41.927 1.00 56.31 208 PRO A N 1
ATOM 1531 C CA . PRO A 1 208 ? 72.316 32.647 -40.509 1.00 56.31 208 PRO A CA 1
ATOM 1532 C C . PRO A 1 208 ? 71.265 33.714 -40.169 1.00 56.31 208 PRO A C 1
ATOM 1534 O O . PRO A 1 208 ? 71.029 34.665 -40.914 1.00 56.31 208 PRO A O 1
ATOM 1537 N N . ALA A 1 209 ? 70.697 33.578 -38.969 1.00 54.50 209 ALA A N 1
ATOM 1538 C CA . ALA A 1 209 ? 69.740 34.504 -38.370 1.00 54.50 209 ALA A CA 1
ATOM 1539 C C . ALA A 1 209 ? 70.338 35.902 -38.095 1.00 54.50 209 ALA A C 1
ATOM 1541 O O . ALA A 1 209 ? 71.455 35.994 -37.577 1.00 54.50 209 ALA A O 1
ATOM 1542 N N . PRO A 1 210 ? 69.584 36.994 -38.332 1.00 53.69 210 PRO A N 1
ATOM 1543 C CA . PRO A 1 210 ? 69.895 38.299 -37.776 1.00 53.69 210 PRO A CA 1
ATOM 1544 C C . PRO A 1 210 ? 69.175 38.535 -36.436 1.00 53.69 210 PRO A C 1
ATOM 1546 O O . PRO A 1 210 ? 67.995 38.242 -36.260 1.00 53.69 210 PRO A O 1
ATOM 1549 N N . THR A 1 211 ? 69.957 39.075 -35.509 1.00 52.03 211 THR A N 1
ATOM 1550 C CA . THR A 1 211 ? 69.724 39.357 -34.088 1.00 52.03 211 THR A CA 1
ATOM 1551 C C . THR A 1 211 ? 68.584 40.348 -33.797 1.00 52.03 211 THR A C 1
ATOM 1553 O O . THR A 1 211 ? 68.361 41.291 -34.555 1.00 52.03 211 THR A O 1
ATOM 1556 N N . GLU A 1 212 ? 67.929 40.157 -32.643 1.00 48.00 212 GLU A N 1
ATOM 1557 C CA . GLU A 1 212 ? 66.993 41.083 -31.972 1.00 48.00 212 GLU A CA 1
ATOM 1558 C C . GLU A 1 212 ? 67.573 42.495 -31.752 1.00 48.00 212 GLU A C 1
ATOM 1560 O O . GLU A 1 212 ? 68.796 42.670 -31.687 1.00 48.00 212 GLU A O 1
ATOM 1565 N N . PRO A 1 213 ? 66.699 43.494 -31.518 1.00 52.25 213 PRO A N 1
ATOM 1566 C CA . PRO A 1 213 ? 66.785 44.125 -30.197 1.00 52.25 213 PRO A CA 1
ATOM 1567 C C . PRO A 1 213 ? 65.456 44.552 -29.532 1.00 52.25 213 PRO A C 1
ATOM 1569 O O . PRO A 1 213 ? 64.518 45.015 -30.175 1.00 52.25 213 PRO A O 1
ATOM 1572 N N . GLU A 1 214 ? 65.525 44.491 -28.195 1.00 46.41 214 GLU A N 1
ATOM 1573 C CA . GLU A 1 214 ? 64.967 45.388 -27.161 1.00 46.41 214 GLU A CA 1
ATOM 1574 C C . GLU A 1 214 ? 63.503 45.279 -26.683 1.00 46.41 214 GLU A C 1
ATOM 1576 O O . GLU A 1 214 ? 62.576 45.916 -27.168 1.00 46.41 214 GLU A O 1
ATOM 1581 N N . THR A 1 215 ? 63.348 44.522 -25.591 1.00 50.88 215 THR A N 1
ATOM 1582 C CA . THR A 1 215 ? 63.158 45.000 -24.201 1.00 50.88 215 THR A CA 1
ATOM 1583 C C . THR A 1 215 ? 62.520 46.379 -23.938 1.00 50.88 215 THR A C 1
ATOM 1585 O O . THR A 1 215 ? 63.165 47.418 -24.030 1.00 50.88 215 THR A O 1
ATOM 1588 N N . GLY A 1 216 ? 61.315 46.340 -23.365 1.00 48.50 216 GLY A N 1
ATOM 1589 C CA . GLY A 1 216 ? 60.698 47.359 -22.500 1.00 48.50 216 GLY A CA 1
ATOM 1590 C C . GLY A 1 216 ? 59.270 46.889 -22.194 1.00 48.50 216 GLY A C 1
ATOM 1591 O O . GLY A 1 216 ? 58.517 46.630 -23.117 1.00 48.50 216 GLY A O 1
ATOM 1592 N N . GLY A 1 217 ? 58.827 46.596 -20.976 1.00 43.72 217 GLY A N 1
ATOM 1593 C CA . GLY A 1 217 ? 59.109 47.234 -19.703 1.00 43.72 217 GLY A CA 1
ATOM 1594 C C . GLY A 1 217 ? 57.809 47.888 -19.221 1.00 43.72 217 GLY A C 1
ATOM 1595 O O . GLY A 1 217 ? 57.332 48.811 -19.865 1.00 43.72 217 GLY A O 1
ATOM 1596 N N . ASP A 1 218 ? 57.317 47.425 -18.068 1.00 44.72 218 ASP A N 1
ATOM 1597 C CA . ASP A 1 218 ? 56.577 48.217 -17.067 1.00 44.72 218 ASP A CA 1
ATOM 1598 C C . ASP A 1 218 ? 55.022 48.148 -16.987 1.00 44.72 218 ASP A C 1
ATOM 1600 O O . ASP A 1 218 ? 54.288 48.735 -17.772 1.00 44.72 218 ASP A O 1
ATOM 1604 N N . THR A 1 219 ? 54.589 47.368 -15.980 1.00 46.84 219 THR A N 1
ATOM 1605 C CA . THR A 1 219 ? 53.616 47.591 -14.874 1.00 46.84 219 THR A CA 1
ATOM 1606 C C . THR A 1 219 ? 52.183 48.146 -15.032 1.00 46.84 219 THR A C 1
ATOM 1608 O O . THR A 1 219 ? 51.888 49.095 -15.745 1.00 46.84 219 THR A O 1
ATOM 1611 N N . GLY A 1 220 ? 51.311 47.590 -14.167 1.00 45.06 220 GLY A N 1
ATOM 1612 C CA . GLY A 1 220 ? 50.038 48.157 -13.683 1.00 45.06 220 GLY A CA 1
ATOM 1613 C C . GLY A 1 220 ? 48.864 47.198 -13.927 1.00 45.06 220 GLY A C 1
ATOM 1614 O O . GLY A 1 220 ? 48.492 46.990 -15.069 1.00 45.06 220 GLY A O 1
ATOM 1615 N N . GLY A 1 221 ? 48.265 46.495 -12.960 1.00 46.66 221 GLY A N 1
ATOM 1616 C CA . GLY A 1 221 ? 47.904 46.898 -11.600 1.00 46.66 221 GLY A CA 1
ATOM 1617 C C . GLY A 1 221 ? 46.467 47.435 -11.612 1.00 46.66 221 GLY A C 1
ATOM 1618 O O . GLY A 1 221 ? 46.260 48.562 -12.045 1.00 46.66 221 GLY A O 1
ATOM 1619 N N . GLY A 1 222 ? 45.486 46.637 -11.174 1.00 47.34 222 GLY A N 1
ATOM 1620 C CA . GLY A 1 222 ? 44.087 47.075 -11.108 1.00 47.34 222 GLY A CA 1
ATOM 1621 C C . GLY A 1 222 ? 43.096 45.972 -10.737 1.00 47.34 222 GLY A C 1
ATOM 1622 O O . GLY A 1 222 ? 42.405 45.441 -11.602 1.00 47.34 222 GLY A O 1
ATOM 1623 N N . GLU A 1 223 ? 43.038 45.638 -9.447 1.00 53.03 223 GLU A N 1
ATOM 1624 C CA . GLU A 1 223 ? 41.811 45.166 -8.794 1.00 53.03 223 GLU A CA 1
ATOM 1625 C C . GLU A 1 223 ? 40.727 46.253 -8.893 1.00 53.03 223 GLU A C 1
ATOM 1627 O O . GLU A 1 223 ? 41.048 47.425 -8.733 1.00 53.03 223 GLU A O 1
ATOM 1632 N N . GLU A 1 224 ? 39.471 45.864 -9.141 1.00 50.47 224 GLU A N 1
ATOM 1633 C CA . GLU A 1 224 ? 38.280 46.246 -8.349 1.00 50.47 224 GLU A CA 1
ATOM 1634 C C . GLU A 1 224 ? 36.981 45.795 -9.060 1.00 50.47 224 GLU A C 1
ATOM 1636 O O . GLU A 1 224 ? 36.537 46.359 -10.056 1.00 50.47 224 GLU A O 1
ATOM 1641 N N . SER A 1 225 ? 36.351 44.753 -8.506 1.00 55.00 225 SER A N 1
ATOM 1642 C CA . SER A 1 225 ? 34.883 44.666 -8.367 1.00 55.00 225 SER A CA 1
ATOM 1643 C C . SER A 1 225 ? 34.456 45.602 -7.218 1.00 55.00 225 SER A C 1
ATOM 1645 O O . SER A 1 225 ? 35.309 45.818 -6.354 1.00 55.00 225 SER A O 1
ATOM 1647 N N . PRO A 1 226 ? 33.195 46.094 -7.088 1.00 63.44 226 PRO A N 1
ATOM 1648 C CA . PRO A 1 226 ? 31.945 45.381 -7.402 1.00 63.44 226 PRO A CA 1
ATOM 1649 C C . PRO A 1 226 ? 30.746 46.252 -7.881 1.00 63.44 226 PRO A C 1
ATOM 1651 O O . PRO A 1 226 ? 30.833 47.469 -8.007 1.00 63.44 226 PRO A O 1
ATOM 16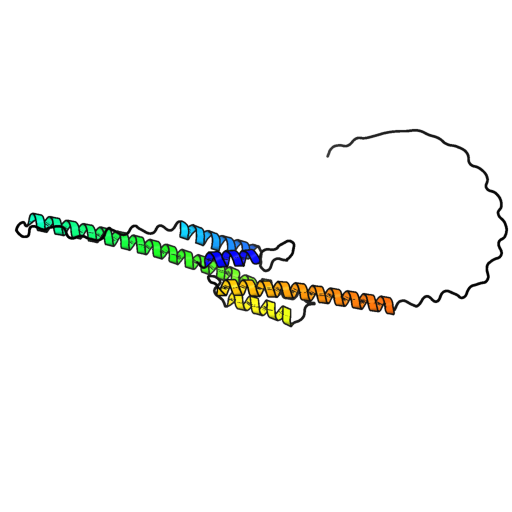54 N N . ALA A 1 227 ? 29.597 45.570 -8.015 1.00 50.16 227 ALA A N 1
ATOM 1655 C CA . ALA A 1 227 ? 28.216 46.002 -7.725 1.00 50.16 227 ALA A CA 1
ATOM 1656 C C . ALA A 1 227 ? 27.244 46.079 -8.918 1.00 50.16 227 ALA A C 1
ATOM 1658 O O . ALA A 1 227 ? 27.436 46.830 -9.873 1.00 50.16 227 ALA A O 1
ATOM 1659 N N . GLY A 1 228 ? 26.155 45.317 -8.770 1.00 50.75 228 GLY A N 1
ATOM 1660 C CA . GLY A 1 228 ? 24.962 45.266 -9.610 1.00 50.75 228 GLY A CA 1
ATOM 1661 C C . GLY A 1 228 ? 24.074 44.115 -9.174 1.00 50.75 228 GLY A C 1
ATOM 1662 O O . GLY A 1 228 ? 24.238 43.030 -9.765 1.00 50.75 228 GLY A O 1
#

Foldseek 3Di:
DQLVLLLVLLVLQDDDPVDDHLADPVLSVLLNCLSVVLVVVVVVLDQQDAPDDDDQDDADPVDPVSVVVSVVVVVVVVVVRVVNVVSNVVSVVVNVVSVVSSQVSQLVRLVRQQVVLVVLCVVLVLADPVLSVQLNVLSVLLNVDRCRHPSNSVSSVSNRVSSVVSVVRSVVSVVVVVVVVVVVVVVPPPPPDPPPDDPDDDDDDDDDDDDDDDDDDDDDDDDDDDDD

pLDDT: mean 86.38, std 15.93, range [43.72, 98.56]

Radius of gyration: 40.3 Å; chains: 1; bounding box: 110×58×107 Å

Sequence (228 aa):
ADAALIRTALGTLTETDERSAAADPAALAAATTAVDGYQAALAEAAIPELPAAYERGSVDEGSLSSVGEAIDIVQQKMTDVDAAAEELRTARTAVDALKETYTAQLATFANSFTTHAAAEVEEYEVAGDEFRDAVTAAAAAIVATPLNGAAGAAALTAYRNAVDALHTADHDERVRIEEEAERERENNRPRYNPPPNQPEPTEEPEEPAPTEPETGGDTGGGEESPAG